Protein AF-A0A171AGV8-F1 (afdb_monomer_lite)

Sequence (232 aa):
LLSGGGAGHEPFPSGYVGEGMLTAAIVGKVFTAPPSANILATIQSVSKLNKGGVLLLILNYTGDVLNAAAAMEVARTKGYTVECVIVSDDVAQYGTDVKGLTGRRGMVGFILIAKILGGFSKEGKGINELVTIGRCLNCRLGTLGICLQACTLPGTNEPMFRIEKNNIEFGLGVHGEAGISTMPMTSLKEMVKQILIKIMACLMLEEKSNVVAVVNNLGSLSKMEMFIILRE

Secondary structure (DSSP, 8-state):
-EEEEEESSTTTTGGGBSTTSBSEEEEEEETSPPPHHHHHHHHHHHTTT-SS-EEEEEES-HHHHHHHHHHHHHHHHTT--EEEEEE--B-TTTT----S--SPPP-TTHHHHHHHHHHHHHTT--HHHHHHHHHHHHTT--B--EESS----TT-SS-SS---TTEEEET--TTS---SEEEE---HHHHHHHHHHHHHHHHT--TT----------SS--HHHHHHHHH-

Foldseek 3Di:
DEEEFEPPQPVPPQVQCDQLFHVHYAYDHHRATHALVSVLVVQVVVCVVDVLAEEYEYWPDPRRVVSVVVNVVVCVVVVGRYYYQYAFAELLCPPHPDPDDPHGTHDPLSVVLRNVLSNVVNVVDGPVVNNVVSNVSSQQHHFWDKAPFADDDVPGPHHPDDQDPQWMQTRADLNRPGGPDIGGHDPLVVVLVVRVVSRCVSNVDDPPDDDDDDQDDSPPDDPVVSVVSVVD

pLDDT: mean 94.22, std 6.89, range [54.09, 98.75]

Radius of gyration: 18.37 Å; chains: 1; bounding box: 45×42×48 Å

Organism: Triatoma infestans (NCBI:txid30076)

InterPro domains:
  IPR004006 DhaK domain [PF02733] (1-231)
  IPR004006 DhaK domain [PS51481] (1-232)
  IPR050861 Dihydroxyacetone Kinase (DAK) [PTHR28629] (1-230)

Structure (mmCIF, N/CA/C/O backbone):
data_AF-A0A171AGV8-F1
#
_entry.id   AF-A0A171AGV8-F1
#
loop_
_atom_site.group_PDB
_atom_site.id
_atom_site.type_symbol
_atom_site.label_atom_id
_atom_site.label_alt_id
_atom_site.label_comp_id
_atom_site.label_asym_id
_atom_site.label_entity_id
_atom_site.label_seq_id
_atom_site.pdbx_PDB_ins_code
_atom_site.Cartn_x
_atom_site.Cartn_y
_atom_site.Cartn_z
_atom_site.occupancy
_atom_site.B_iso_or_equiv
_atom_site.auth_seq_id
_atom_site.auth_comp_id
_atom_site.auth_asym_id
_atom_site.auth_atom_id
_atom_site.pdbx_PDB_model_num
ATOM 1 N N . LEU A 1 1 ? -11.729 -1.551 10.206 1.00 96.44 1 LEU A N 1
ATOM 2 C CA . LEU A 1 1 ? -10.420 -1.195 9.602 1.00 96.44 1 LEU A CA 1
ATOM 3 C C . LEU A 1 1 ? -10.614 -0.053 8.623 1.00 96.44 1 LEU A C 1
ATOM 5 O O . LEU A 1 1 ? -11.609 -0.059 7.913 1.00 96.44 1 LEU A O 1
ATOM 9 N N . LEU A 1 2 ? -9.689 0.894 8.561 1.00 97.88 2 LEU A N 1
ATOM 10 C CA . LEU A 1 2 ? -9.703 2.001 7.606 1.00 97.88 2 LEU A CA 1
ATOM 11 C C . LEU A 1 2 ? -8.384 2.041 6.840 1.00 97.88 2 LEU A C 1
ATOM 13 O O . LEU A 1 2 ? -7.347 1.681 7.389 1.00 97.88 2 LEU A O 1
ATOM 17 N N . SER A 1 3 ? -8.410 2.522 5.604 1.00 98.31 3 SER A N 1
ATOM 18 C CA . SER A 1 3 ? -7.196 2.898 4.879 1.00 98.31 3 SER A CA 1
ATOM 19 C C . SER A 1 3 ? -7.480 4.077 3.962 1.00 98.31 3 SER A C 1
ATOM 21 O O . SER A 1 3 ? -8.634 4.376 3.656 1.00 98.31 3 SER A O 1
ATOM 23 N N . GLY A 1 4 ? -6.436 4.772 3.546 1.00 95.69 4 GLY A N 1
ATOM 24 C CA . GLY A 1 4 ? -6.551 5.931 2.686 1.00 95.69 4 GLY A CA 1
ATOM 25 C C . GLY A 1 4 ? -5.235 6.254 2.009 1.00 95.69 4 GLY A C 1
ATOM 26 O O . GLY A 1 4 ? -4.184 5.764 2.418 1.00 95.69 4 GLY A O 1
ATOM 27 N N . GLY A 1 5 ? -5.329 7.069 0.968 1.00 96.25 5 GLY A N 1
ATOM 28 C CA . GLY A 1 5 ? -4.195 7.523 0.179 1.00 96.25 5 GLY A CA 1
ATOM 29 C C . GLY A 1 5 ? -4.644 8.410 -0.974 1.00 96.25 5 GLY A C 1
ATOM 30 O O . GLY A 1 5 ? -5.836 8.706 -1.121 1.00 96.25 5 GLY A O 1
ATOM 31 N N . GLY A 1 6 ? -3.684 8.848 -1.784 1.00 95.69 6 GLY A N 1
ATOM 32 C CA . GLY A 1 6 ? -3.982 9.546 -3.032 1.00 95.69 6 GLY A CA 1
ATOM 33 C C . GLY A 1 6 ? -4.741 8.664 -4.025 1.00 95.69 6 GLY A C 1
ATOM 34 O O . GLY A 1 6 ? -4.578 7.446 -4.037 1.00 95.69 6 GLY A O 1
ATOM 35 N N . ALA A 1 7 ? -5.570 9.292 -4.858 1.00 96.06 7 ALA A N 1
ATOM 36 C CA . ALA A 1 7 ? -6.186 8.637 -6.014 1.00 96.06 7 ALA A CA 1
ATOM 37 C C . ALA A 1 7 ? -5.133 8.296 -7.089 1.00 96.06 7 ALA A C 1
ATOM 39 O O . ALA A 1 7 ? -4.006 8.801 -7.034 1.00 96.06 7 ALA A O 1
ATOM 40 N N . GLY A 1 8 ? -5.514 7.500 -8.091 1.00 95.00 8 GLY A N 1
ATOM 41 C CA . GLY A 1 8 ? -4.620 7.063 -9.173 1.00 95.00 8 GLY A CA 1
ATOM 42 C C . GLY A 1 8 ? -3.977 5.694 -8.944 1.00 95.00 8 GLY A C 1
ATOM 43 O O . GLY A 1 8 ? -3.108 5.295 -9.714 1.00 95.00 8 GLY A O 1
ATOM 44 N N . HIS A 1 9 ? -4.408 4.983 -7.898 1.00 96.38 9 HIS A N 1
ATOM 45 C CA . HIS A 1 9 ? -3.953 3.634 -7.538 1.00 96.38 9 HIS A CA 1
ATOM 46 C C . HIS A 1 9 ? -5.095 2.617 -7.566 1.00 96.38 9 HIS A C 1
ATOM 48 O O . HIS A 1 9 ? -5.033 1.581 -6.901 1.00 96.38 9 HIS A O 1
ATOM 54 N N . GLU A 1 10 ? -6.184 2.927 -8.270 1.00 97.19 10 GLU A N 1
ATOM 55 C CA . GLU A 1 10 ? -7.380 2.098 -8.279 1.00 97.19 10 GLU A CA 1
ATOM 56 C C . GLU A 1 10 ? -7.031 0.652 -8.698 1.00 97.19 10 GLU A C 1
ATOM 58 O O . GLU A 1 10 ? -6.315 0.442 -9.677 1.00 97.19 10 GLU A O 1
ATOM 63 N N . PRO A 1 11 ? -7.509 -0.371 -7.960 1.00 96.69 11 PRO A N 1
ATOM 64 C CA . PRO A 1 11 ? -8.632 -0.330 -7.019 1.00 96.69 11 PRO A CA 1
ATOM 65 C C . PRO A 1 11 ? -8.297 0.131 -5.587 1.00 96.69 11 PRO A C 1
ATOM 67 O O . PRO A 1 11 ? -9.207 0.214 -4.764 1.00 96.69 11 PRO A O 1
ATOM 70 N N . PHE A 1 12 ? -7.045 0.441 -5.244 1.00 96.62 12 PHE A N 1
ATOM 71 C CA . PHE A 1 12 ? -6.719 0.963 -3.914 1.00 96.62 12 PHE A CA 1
ATOM 72 C C . PHE A 1 12 ? -7.267 2.391 -3.702 1.00 96.62 12 PHE A C 1
ATOM 74 O O . PHE A 1 12 ? -7.198 3.209 -4.617 1.00 96.62 12 PHE A O 1
ATOM 81 N N . PRO A 1 13 ? -7.750 2.743 -2.492 1.00 94.31 13 PRO A N 1
ATOM 82 C CA . PRO A 1 13 ? -8.169 1.845 -1.411 1.00 94.31 13 PRO A CA 1
ATOM 83 C C . PRO A 1 13 ? -9.630 1.381 -1.552 1.00 94.31 13 PRO A C 1
ATOM 85 O O . PRO A 1 13 ? -10.025 0.396 -0.931 1.00 94.31 13 PRO A O 1
ATOM 88 N N . SER A 1 14 ? -10.442 2.081 -2.349 1.00 96.75 14 SER A N 1
ATOM 89 C CA . SER A 1 14 ? -11.906 1.941 -2.372 1.00 96.75 14 SER A CA 1
ATOM 90 C C . SER A 1 14 ? -12.407 0.557 -2.782 1.00 96.75 14 SER A C 1
ATOM 92 O O . SER A 1 14 ? -13.387 0.074 -2.222 1.00 96.75 14 SER A O 1
ATOM 94 N N . GLY A 1 15 ? -11.729 -0.116 -3.710 1.00 97.62 15 GLY A N 1
ATOM 95 C CA . GLY A 1 15 ? -12.078 -1.467 -4.155 1.00 97.62 15 GLY A CA 1
ATOM 96 C C . GLY A 1 15 ? -11.812 -2.560 -3.116 1.00 97.62 15 GLY A C 1
ATOM 97 O O . GLY A 1 15 ? -12.193 -3.705 -3.334 1.00 97.62 15 GLY A O 1
ATOM 98 N N . TYR A 1 16 ? -11.196 -2.217 -1.981 1.00 97.81 16 TYR A N 1
ATOM 99 C CA . TYR A 1 16 ? -10.979 -3.123 -0.850 1.00 97.81 16 TYR A CA 1
ATOM 100 C C . TYR A 1 16 ? -11.940 -2.866 0.321 1.00 97.81 16 TYR A C 1
ATOM 102 O O . TYR A 1 16 ? -11.754 -3.422 1.408 1.00 97.81 16 TYR A O 1
ATOM 110 N N . VAL A 1 17 ? -12.958 -2.020 0.130 1.00 98.31 17 VAL A N 1
ATOM 111 C CA . VAL A 1 17 ? -14.031 -1.805 1.108 1.00 98.31 17 VAL A CA 1
ATOM 112 C C . VAL A 1 17 ? -15.060 -2.923 0.990 1.00 98.31 17 VAL A C 1
ATOM 114 O O . VAL A 1 17 ? -15.662 -3.120 -0.061 1.00 98.31 17 VAL A O 1
ATOM 117 N N . GLY A 1 18 ? -15.268 -3.655 2.080 1.00 97.19 18 GLY A N 1
ATOM 118 C CA . GLY A 1 18 ? -16.175 -4.793 2.108 1.00 97.19 18 GLY A CA 1
ATOM 119 C C . GLY A 1 18 ? -15.962 -5.697 3.316 1.00 97.19 18 GLY A C 1
ATOM 120 O O . GLY A 1 18 ? -15.012 -5.557 4.092 1.00 97.19 18 GLY A O 1
ATOM 121 N N . GLU A 1 19 ? -16.878 -6.647 3.479 1.00 95.75 19 GLU A N 1
ATOM 122 C CA . GLU A 1 19 ? -16.850 -7.599 4.583 1.00 95.75 19 GLU A CA 1
ATOM 123 C C . GLU A 1 19 ? -15.544 -8.414 4.591 1.00 95.75 19 GLU A C 1
ATOM 125 O O . GLU A 1 19 ? -15.147 -9.011 3.592 1.00 95.75 19 GLU A O 1
ATOM 130 N N . GLY A 1 20 ? -14.858 -8.448 5.738 1.00 96.06 20 GLY A N 1
ATOM 131 C CA . GLY A 1 20 ? -13.579 -9.152 5.879 1.00 96.06 20 GLY A CA 1
ATOM 132 C C . GLY A 1 20 ? -12.363 -8.430 5.278 1.00 96.06 20 GLY A C 1
ATOM 133 O O . GLY A 1 20 ? -11.310 -9.062 5.154 1.00 96.06 20 GLY A O 1
ATOM 134 N N . MET A 1 21 ? -12.492 -7.143 4.920 1.00 97.88 21 MET A N 1
ATOM 135 C CA . MET A 1 21 ? -11.399 -6.237 4.526 1.00 97.88 21 MET A CA 1
ATOM 136 C C . MET A 1 21 ? -11.552 -4.849 5.187 1.00 97.88 21 MET A C 1
ATOM 138 O O . MET A 1 21 ? -11.587 -4.757 6.418 1.00 97.88 21 MET A O 1
ATOM 142 N N . LEU A 1 22 ? -11.591 -3.759 4.407 1.00 98.25 22 LEU A N 1
ATOM 143 C CA . LEU A 1 22 ? -11.739 -2.399 4.921 1.00 98.25 22 LEU A CA 1
ATOM 144 C C . LEU A 1 22 ? -13.209 -2.079 5.202 1.00 98.25 22 LEU A C 1
ATOM 146 O O . LEU A 1 22 ? -14.108 -2.460 4.461 1.00 98.25 22 LEU A O 1
ATOM 150 N N . THR A 1 23 ? -13.445 -1.308 6.258 1.00 97.81 23 THR A N 1
ATOM 151 C CA . THR A 1 23 ? -14.762 -0.758 6.606 1.00 97.81 23 THR A CA 1
ATOM 152 C C . THR A 1 23 ? -15.071 0.497 5.793 1.00 97.81 23 THR A C 1
ATOM 154 O O . THR A 1 23 ? -16.213 0.707 5.406 1.00 97.81 23 THR A O 1
ATOM 157 N N . ALA A 1 24 ? -14.064 1.336 5.541 1.00 98.06 24 ALA A N 1
ATOM 158 C CA . ALA A 1 24 ? -14.171 2.498 4.669 1.00 98.06 24 ALA A CA 1
ATOM 159 C C . ALA A 1 24 ? -12.792 2.889 4.118 1.00 98.06 24 ALA A C 1
ATOM 161 O O . ALA A 1 24 ? -11.752 2.510 4.671 1.00 98.06 24 ALA A O 1
ATOM 162 N N . ALA A 1 25 ? -12.816 3.664 3.037 1.00 98.06 25 ALA A N 1
ATOM 163 C CA . ALA A 1 25 ? -11.654 4.207 2.354 1.00 98.06 25 ALA A CA 1
ATOM 164 C C . ALA A 1 25 ? -11.661 5.741 2.426 1.00 98.06 25 ALA A C 1
ATOM 166 O O . ALA A 1 25 ? -12.721 6.357 2.315 1.00 98.06 25 ALA A O 1
ATOM 167 N N . ILE A 1 26 ? -10.487 6.356 2.590 1.00 98.31 26 ILE A N 1
ATOM 168 C CA . ILE A 1 26 ? -10.311 7.813 2.543 1.00 98.31 26 ILE A CA 1
ATOM 169 C C . ILE A 1 26 ? -9.467 8.168 1.317 1.00 98.31 26 ILE A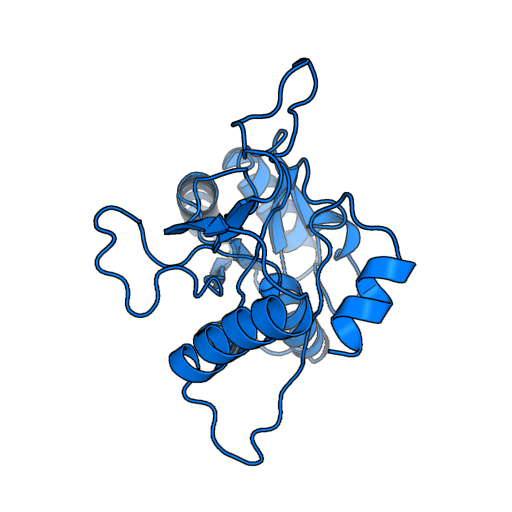 C 1
ATOM 171 O O . ILE A 1 26 ? -8.271 7.892 1.285 1.00 98.31 26 ILE A O 1
ATOM 175 N N . VAL A 1 27 ? -10.086 8.782 0.311 1.00 97.50 27 VAL A N 1
ATOM 176 C CA . VAL A 1 27 ? -9.435 9.072 -0.975 1.00 97.50 27 VAL A CA 1
ATOM 177 C C . VAL A 1 27 ? -9.059 10.551 -1.057 1.00 97.50 27 VAL A C 1
ATOM 179 O O . VAL A 1 27 ? -9.905 11.428 -0.872 1.00 97.50 27 VAL A O 1
ATOM 182 N N . GLY A 1 28 ? -7.775 10.822 -1.284 1.00 96.75 28 GLY A N 1
ATOM 183 C CA . GLY A 1 28 ? -7.240 12.154 -1.558 1.00 96.75 28 GLY A CA 1
ATOM 184 C C . GLY A 1 28 ? -7.316 12.529 -3.041 1.00 96.75 28 GLY A C 1
ATOM 185 O O . GLY A 1 28 ? -7.979 11.872 -3.840 1.00 96.75 28 GLY A O 1
ATOM 186 N N . LYS A 1 29 ? -6.619 13.601 -3.433 1.00 95.75 29 LYS A N 1
ATOM 187 C CA . LYS A 1 29 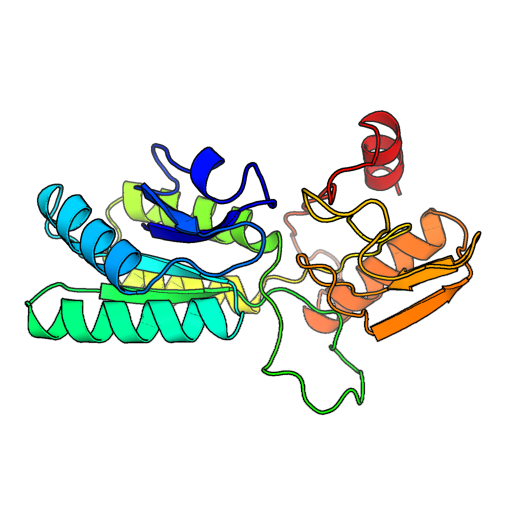? -6.430 13.919 -4.862 1.00 95.75 29 LYS A CA 1
ATOM 188 C C . LYS A 1 29 ? -5.455 12.919 -5.496 1.00 95.75 29 LYS A C 1
ATOM 190 O O . LYS A 1 29 ? -4.829 12.133 -4.786 1.00 95.75 29 LYS A O 1
ATOM 195 N N . VAL A 1 30 ? -5.306 12.958 -6.822 1.00 95.19 30 VAL A N 1
ATOM 196 C CA . VAL A 1 30 ? -4.335 12.114 -7.540 1.00 95.19 30 VAL A CA 1
ATOM 197 C C . VAL A 1 30 ? -2.946 12.275 -6.915 1.00 95.19 30 VAL A C 1
ATOM 199 O O . VAL A 1 30 ? -2.461 13.398 -6.767 1.00 95.19 30 VAL A O 1
ATOM 202 N N . PHE A 1 31 ? -2.373 11.156 -6.463 1.00 93.56 31 PHE A N 1
ATOM 203 C CA . PHE A 1 31 ? -1.068 11.052 -5.790 1.00 93.56 31 PHE A CA 1
ATOM 204 C C . PHE A 1 31 ? -0.854 11.987 -4.588 1.00 93.56 31 PHE A C 1
ATOM 206 O O . PHE A 1 31 ? 0.273 12.305 -4.222 1.00 93.56 31 PHE A O 1
ATOM 213 N N . THR A 1 32 ? -1.935 12.440 -3.951 1.00 94.56 32 THR A N 1
ATOM 214 C CA . THR A 1 32 ? -1.867 13.334 -2.792 1.00 94.56 32 THR A CA 1
ATOM 215 C C . THR A 1 32 ? -2.624 12.729 -1.621 1.00 94.56 32 THR A C 1
ATOM 217 O O . THR A 1 32 ? -3.822 12.466 -1.736 1.00 94.56 32 THR A O 1
ATOM 220 N N . ALA A 1 33 ? -1.946 12.580 -0.482 1.00 95.88 33 ALA A N 1
ATOM 221 C CA . ALA A 1 33 ? -2.538 12.083 0.756 1.00 95.88 33 ALA A CA 1
ATOM 222 C C . ALA A 1 33 ? -3.846 12.822 1.115 1.00 95.88 33 ALA A C 1
ATOM 224 O O . ALA A 1 33 ? -3.931 14.049 0.962 1.00 95.88 33 ALA A O 1
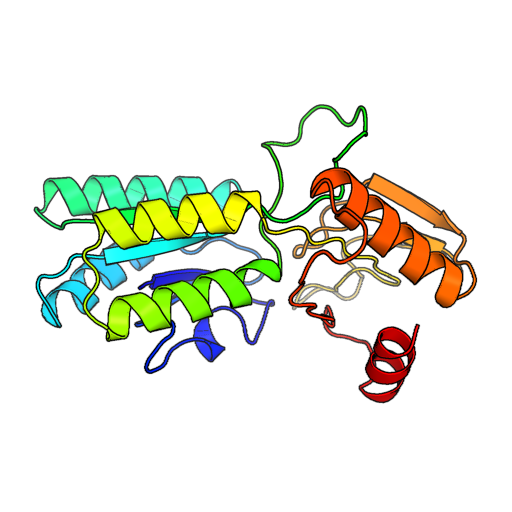ATOM 225 N N . PRO A 1 34 ? -4.876 12.121 1.621 1.00 97.56 34 PRO A N 1
ATOM 226 C CA . PRO A 1 34 ? -6.110 12.763 2.041 1.00 97.56 34 PRO A CA 1
ATOM 227 C C . PRO A 1 34 ? -5.859 13.722 3.218 1.00 97.56 34 PRO A C 1
ATOM 229 O O . PRO A 1 34 ? -5.041 13.418 4.091 1.00 97.56 34 PRO A O 1
ATOM 232 N N . PRO A 1 35 ? -6.577 14.859 3.301 1.00 98.19 35 PRO A N 1
ATOM 233 C CA . PRO A 1 35 ? -6.458 15.775 4.432 1.00 98.19 35 PRO A CA 1
ATOM 234 C C . PRO A 1 35 ? -6.802 15.098 5.765 1.00 98.19 35 PRO A C 1
ATOM 236 O O . PRO A 1 35 ? -7.753 14.315 5.845 1.00 98.19 35 PRO A O 1
ATOM 239 N N . SER A 1 36 ? -6.102 15.471 6.840 1.00 98.38 36 SER A N 1
ATOM 240 C CA . SER A 1 36 ? -6.348 14.947 8.195 1.00 98.38 36 SER A CA 1
ATOM 241 C C . SER A 1 36 ? -7.800 15.130 8.660 1.00 98.38 36 SER A C 1
ATOM 243 O O . SER A 1 36 ? -8.355 14.251 9.318 1.00 98.38 36 SER A O 1
ATOM 245 N N . ALA A 1 37 ? -8.463 16.218 8.254 1.00 98.44 37 ALA A N 1
ATOM 246 C CA . ALA A 1 37 ? -9.879 16.460 8.536 1.00 98.44 37 ALA A CA 1
ATOM 247 C C . ALA A 1 37 ? -10.800 15.369 7.954 1.00 98.44 37 ALA A C 1
ATOM 249 O O . ALA A 1 37 ? -11.740 14.939 8.624 1.00 98.44 37 ALA A O 1
ATOM 250 N N . ASN A 1 38 ? -10.503 14.868 6.751 1.00 98.56 38 ASN A N 1
ATOM 251 C CA . ASN A 1 38 ? -11.285 13.808 6.109 1.00 98.56 38 ASN A CA 1
ATOM 252 C C . ASN A 1 38 ? -11.046 12.457 6.797 1.00 98.56 38 ASN A C 1
ATOM 254 O O . ASN A 1 38 ? -11.985 11.680 6.994 1.00 98.56 38 ASN A O 1
ATOM 258 N N . ILE A 1 39 ? -9.803 12.192 7.215 1.00 98.69 39 ILE A N 1
ATOM 259 C CA . ILE A 1 39 ? -9.460 11.002 8.006 1.00 98.69 39 ILE A CA 1
ATOM 260 C C . ILE A 1 39 ? -10.218 11.033 9.341 1.00 98.69 39 ILE A C 1
ATOM 262 O O . ILE A 1 39 ? -10.894 10.065 9.688 1.00 98.69 39 ILE A O 1
ATOM 266 N N . LEU A 1 40 ? -10.189 12.166 10.050 1.00 98.69 40 LEU A N 1
ATOM 267 C CA . LEU A 1 40 ? -10.909 12.361 11.309 1.00 98.69 40 LEU A CA 1
ATOM 268 C C . LEU A 1 40 ? -12.422 12.171 11.141 1.00 98.69 40 LEU A C 1
ATOM 270 O O . LEU A 1 40 ? -13.033 11.441 11.920 1.00 98.69 40 LEU A O 1
ATOM 274 N N . ALA A 1 41 ? -13.024 12.783 10.120 1.00 98.50 41 ALA A N 1
ATOM 275 C CA . ALA A 1 41 ? -14.450 12.630 9.835 1.00 98.50 41 ALA A CA 1
ATOM 276 C C . ALA A 1 41 ? -14.828 11.160 9.575 1.00 98.50 41 ALA A C 1
ATOM 278 O O . ALA A 1 41 ? -15.877 10.689 10.029 1.00 98.50 41 ALA A O 1
ATOM 279 N N . THR A 1 42 ? -13.949 10.407 8.907 1.00 98.31 42 THR A N 1
ATOM 280 C CA . THR A 1 42 ? -14.149 8.974 8.658 1.00 98.31 42 THR A CA 1
ATOM 281 C C . THR A 1 42 ? -14.063 8.170 9.952 1.00 98.31 42 THR A C 1
ATOM 283 O O . THR A 1 42 ? -14.974 7.392 10.228 1.00 98.31 42 THR A O 1
ATOM 286 N N . ILE A 1 43 ? -13.041 8.405 10.790 1.00 98.44 43 ILE A N 1
ATOM 287 C CA . ILE A 1 43 ? -12.906 7.784 12.123 1.00 98.44 43 ILE A CA 1
ATOM 288 C C . ILE A 1 43 ? -14.182 8.003 12.942 1.00 98.44 43 ILE A C 1
ATOM 290 O O . ILE A 1 43 ? -14.749 7.047 13.473 1.00 98.44 43 ILE A O 1
ATOM 294 N N . GLN A 1 44 ? -14.662 9.247 13.014 1.00 97.69 44 GLN A N 1
ATOM 295 C CA . GLN A 1 44 ? -15.869 9.606 13.762 1.00 97.69 44 GLN A CA 1
ATOM 296 C C . GLN A 1 44 ? -17.120 8.912 13.219 1.00 97.69 44 GLN A C 1
ATOM 298 O O . GLN A 1 44 ? -17.990 8.514 13.991 1.00 97.69 44 GLN A O 1
ATOM 303 N N . SER A 1 45 ? -17.218 8.762 11.899 1.00 97.25 45 SER A N 1
ATOM 304 C CA . SER A 1 45 ? -18.367 8.129 11.252 1.00 97.25 45 SER A CA 1
ATOM 305 C C . SER A 1 45 ? -18.394 6.625 11.509 1.00 97.25 45 SER A C 1
ATOM 307 O O . SER A 1 45 ? -19.415 6.107 11.958 1.00 97.25 45 SER A O 1
ATOM 309 N N . VAL A 1 46 ? -17.272 5.925 11.317 1.00 96.25 46 VAL A N 1
ATOM 310 C CA . VAL A 1 46 ? -17.225 4.465 11.516 1.00 96.25 46 VAL A CA 1
ATOM 311 C C . VAL A 1 46 ? -17.268 4.063 12.988 1.00 96.25 46 VAL A C 1
ATOM 313 O O . VAL A 1 46 ? -17.789 3.000 13.310 1.00 96.25 46 VAL A O 1
ATOM 316 N N . SER A 1 47 ? -16.815 4.928 13.899 1.00 96.19 47 SER A N 1
ATOM 317 C CA . SER A 1 47 ? -16.907 4.691 15.350 1.00 96.19 47 SER A CA 1
ATOM 318 C C . SER A 1 47 ? -18.348 4.701 15.881 1.00 96.19 47 SER A C 1
ATOM 320 O O . SER A 1 47 ? -18.593 4.338 17.030 1.00 96.19 47 SER A O 1
ATOM 322 N N . LYS A 1 48 ? -19.325 5.119 15.065 1.00 95.25 48 LYS A N 1
ATOM 323 C CA . LYS A 1 48 ? -20.754 4.976 15.384 1.00 95.25 48 LYS A CA 1
ATOM 324 C C . LYS A 1 48 ? -21.263 3.554 15.133 1.00 95.25 48 LYS A C 1
ATOM 326 O O . LYS A 1 48 ? -22.284 3.184 15.698 1.00 95.25 48 LYS A O 1
ATOM 331 N N . LEU A 1 49 ? -20.562 2.769 14.308 1.00 90.19 49 LEU A N 1
ATOM 332 C CA . LEU A 1 49 ? -20.980 1.426 13.898 1.00 90.19 49 LEU A CA 1
ATOM 333 C C . LEU A 1 49 ? -20.660 0.361 14.955 1.00 90.19 49 LEU A C 1
ATOM 335 O O . LEU A 1 49 ? -21.374 -0.630 15.057 1.00 90.19 49 LEU A O 1
ATOM 339 N N . ASN A 1 50 ? -19.588 0.539 15.733 1.00 86.88 50 ASN A N 1
ATOM 340 C CA . ASN A 1 50 ? -19.220 -0.352 16.834 1.00 86.88 50 ASN A CA 1
ATOM 341 C C . ASN A 1 50 ? -18.306 0.358 17.851 1.00 86.88 50 ASN A C 1
ATOM 343 O O . ASN A 1 50 ? -17.856 1.480 17.629 1.00 86.88 50 ASN A O 1
ATOM 347 N N . LYS A 1 51 ? -18.023 -0.312 18.974 1.00 88.94 51 LYS A N 1
ATOM 348 C CA . LYS A 1 51 ? -17.153 0.188 20.055 1.00 88.94 51 LYS A CA 1
ATOM 349 C C . LYS A 1 51 ? -15.760 -0.463 20.089 1.00 88.94 51 LYS A C 1
ATOM 351 O O . LYS A 1 51 ? -15.023 -0.239 21.039 1.00 88.94 51 LYS A O 1
ATOM 356 N N . GLY A 1 52 ? -15.390 -1.247 19.074 1.00 92.75 52 GLY A N 1
ATOM 357 C CA . GLY A 1 52 ? -14.123 -1.995 19.022 1.00 92.75 52 GLY A CA 1
ATOM 358 C C . GLY A 1 52 ? -12.883 -1.153 18.696 1.00 92.75 52 GLY A C 1
ATOM 359 O O . GLY A 1 52 ? -11.769 -1.674 18.709 1.00 92.75 52 GLY A O 1
ATOM 360 N N . GLY A 1 53 ? -13.065 0.139 18.411 1.00 96.50 53 GLY A N 1
ATOM 361 C CA . GLY A 1 53 ? -12.003 1.052 17.996 1.00 96.50 53 GLY A CA 1
ATOM 362 C C . GLY A 1 53 ? -11.741 1.031 16.489 1.00 96.50 53 GLY A C 1
ATOM 363 O O . GLY A 1 53 ? -12.382 0.313 15.719 1.00 96.50 53 GLY A O 1
ATOM 364 N N . VAL A 1 54 ? -10.796 1.862 16.052 1.00 98.12 54 VAL A N 1
ATOM 365 C CA . VAL A 1 54 ? -10.460 2.055 14.639 1.00 98.12 54 VAL A CA 1
ATOM 366 C C . VAL A 1 54 ? -8.985 1.768 14.405 1.00 98.12 54 VAL A C 1
ATOM 368 O O . VAL A 1 54 ? -8.120 2.462 14.927 1.00 98.12 54 VAL A O 1
ATOM 371 N N . LEU A 1 55 ? -8.697 0.770 13.571 1.00 98.50 55 LEU A N 1
ATOM 372 C CA . LEU A 1 55 ? -7.350 0.517 13.067 1.00 98.50 55 LEU A CA 1
ATOM 373 C C . LEU A 1 55 ? -7.177 1.149 11.683 1.00 98.50 55 LEU A C 1
ATOM 375 O O . LEU A 1 55 ? -7.878 0.757 10.744 1.00 98.50 55 LEU A O 1
ATOM 379 N N . LEU A 1 56 ? -6.247 2.096 11.572 1.00 98.56 56 LEU A N 1
ATOM 380 C CA . LEU A 1 56 ? -5.786 2.677 10.314 1.00 98.56 56 LEU A CA 1
ATOM 381 C C . LEU A 1 56 ? -4.641 1.840 9.732 1.00 98.56 56 LEU A C 1
ATOM 383 O O . LEU A 1 56 ? -3.658 1.562 10.415 1.00 98.56 56 LEU A O 1
ATOM 387 N N . LEU A 1 57 ? -4.759 1.459 8.465 1.00 98.44 57 LEU A N 1
ATOM 388 C CA . LEU A 1 57 ? -3.679 0.881 7.670 1.00 98.44 57 LEU A CA 1
ATOM 389 C C . LEU A 1 57 ? -3.169 1.959 6.716 1.00 98.44 57 LEU A C 1
ATOM 391 O O . LEU A 1 57 ? -3.909 2.381 5.826 1.00 98.44 57 LEU A O 1
ATOM 395 N N . ILE A 1 58 ? -1.941 2.427 6.922 1.00 98.06 58 ILE A N 1
ATOM 396 C CA . ILE A 1 58 ? -1.382 3.592 6.222 1.00 98.06 58 ILE A CA 1
ATOM 397 C C . ILE A 1 58 ? -0.140 3.168 5.445 1.00 98.06 58 ILE A C 1
ATOM 399 O O . ILE A 1 58 ? 0.754 2.552 6.017 1.00 98.06 58 ILE A O 1
ATOM 403 N N . LEU A 1 59 ? -0.069 3.488 4.153 1.00 97.00 59 LEU A N 1
ATOM 404 C CA . LEU A 1 59 ? 1.153 3.277 3.373 1.00 97.00 59 LEU A CA 1
ATOM 405 C C . LEU A 1 59 ? 2.244 4.240 3.856 1.00 97.00 59 LEU A C 1
ATOM 407 O O . LEU A 1 59 ? 1.948 5.388 4.185 1.00 97.00 59 LEU A O 1
ATOM 411 N N . ASN A 1 60 ? 3.498 3.787 3.913 1.00 95.81 60 ASN A N 1
ATOM 412 C CA . ASN A 1 60 ? 4.599 4.590 4.441 1.00 95.81 60 ASN A CA 1
ATOM 413 C C . ASN A 1 60 ? 5.061 5.682 3.461 1.00 95.81 60 ASN A C 1
ATOM 415 O O . ASN A 1 60 ? 6.115 5.581 2.832 1.00 95.81 60 ASN A O 1
ATOM 419 N N . TYR A 1 61 ? 4.253 6.730 3.360 1.00 93.88 61 TYR A N 1
ATOM 420 C CA . TYR A 1 61 ? 4.524 7.966 2.644 1.00 93.88 61 TYR A CA 1
ATOM 421 C C . TYR A 1 61 ? 4.360 9.139 3.602 1.00 93.88 61 TYR A C 1
ATOM 423 O O . TYR A 1 61 ? 3.432 9.173 4.410 1.00 93.88 61 TYR A O 1
ATOM 431 N N . THR A 1 62 ? 5.256 10.122 3.513 1.00 93.38 62 THR A N 1
ATOM 432 C CA . THR A 1 62 ? 5.331 11.227 4.481 1.00 93.38 62 THR A CA 1
ATOM 433 C C . THR A 1 62 ? 3.995 11.950 4.652 1.00 93.38 62 THR A C 1
ATOM 435 O O . THR A 1 62 ? 3.565 12.178 5.781 1.00 93.38 62 THR A O 1
ATOM 438 N N . GLY A 1 63 ? 3.311 12.273 3.549 1.00 94.62 63 GLY A N 1
ATOM 439 C CA . GLY A 1 63 ? 2.010 12.943 3.594 1.00 94.62 63 GLY A CA 1
ATOM 440 C C . GLY A 1 63 ? 0.936 12.108 4.294 1.00 94.62 63 GLY A C 1
ATOM 441 O O . GLY A 1 63 ? 0.218 12.626 5.149 1.00 94.62 63 GLY A O 1
ATOM 442 N N . ASP A 1 64 ? 0.858 10.814 3.982 1.00 96.88 64 ASP A N 1
ATOM 443 C CA . ASP A 1 64 ? -0.124 9.900 4.567 1.00 96.88 64 ASP A CA 1
ATOM 444 C C . ASP A 1 64 ? 0.120 9.688 6.063 1.00 96.88 64 ASP A C 1
ATOM 446 O O . ASP A 1 64 ? -0.812 9.782 6.864 1.00 96.88 64 ASP A O 1
ATOM 450 N N . VAL A 1 65 ? 1.379 9.487 6.462 1.00 97.31 65 VAL A N 1
ATOM 451 C CA . VAL A 1 65 ? 1.765 9.306 7.868 1.00 97.31 65 VAL A CA 1
ATOM 452 C C . VAL A 1 65 ? 1.480 10.568 8.684 1.00 97.31 65 VAL A C 1
ATOM 454 O O . VAL A 1 65 ? 0.864 10.473 9.747 1.00 97.31 65 VAL A O 1
ATOM 457 N N . LEU A 1 66 ? 1.871 11.751 8.196 1.00 97.62 66 LEU A N 1
ATOM 458 C CA . LEU A 1 66 ? 1.646 13.014 8.907 1.00 97.62 66 LEU A CA 1
ATOM 459 C C . LEU A 1 66 ? 0.151 13.340 9.036 1.00 97.62 66 LEU A C 1
ATOM 461 O O . LEU A 1 66 ? -0.311 13.685 10.126 1.00 97.62 66 LEU A O 1
ATOM 465 N N . ASN A 1 67 ? -0.623 13.191 7.955 1.00 98.50 67 ASN A N 1
ATOM 466 C CA . ASN A 1 67 ? -2.060 13.467 7.983 1.00 98.50 67 ASN A CA 1
ATOM 467 C C . ASN A 1 67 ? -2.816 12.476 8.875 1.00 98.50 67 ASN A C 1
ATOM 469 O O . ASN A 1 67 ? -3.713 12.890 9.617 1.00 98.50 67 ASN A O 1
ATOM 473 N N . ALA A 1 68 ? -2.450 11.190 8.843 1.00 98.31 68 ALA A N 1
ATOM 474 C CA . ALA A 1 68 ? -3.030 10.184 9.725 1.00 98.31 68 ALA A CA 1
ATOM 475 C C . ALA A 1 68 ? -2.691 10.465 11.194 1.00 98.31 68 ALA A C 1
ATOM 477 O O . ALA A 1 68 ? -3.597 10.467 12.025 1.00 98.31 68 ALA A O 1
ATOM 478 N N . ALA A 1 69 ? -1.430 10.774 11.513 1.00 98.38 69 ALA A N 1
ATOM 479 C CA . ALA A 1 69 ? -1.006 11.099 12.874 1.00 98.38 69 ALA A CA 1
ATOM 480 C C . ALA A 1 69 ? -1.777 12.303 13.441 1.00 98.38 69 ALA A C 1
ATOM 482 O O . ALA A 1 69 ? -2.327 12.219 14.540 1.00 98.38 69 ALA A O 1
ATOM 483 N N . ALA A 1 70 ? -1.908 13.383 12.662 1.00 98.56 70 ALA A N 1
ATOM 484 C CA . ALA A 1 70 ? -2.681 14.558 13.061 1.00 98.56 70 ALA A CA 1
ATOM 485 C C . ALA A 1 70 ? -4.164 14.222 13.314 1.00 98.56 70 ALA A C 1
ATOM 487 O O . ALA A 1 70 ? -4.748 14.661 14.305 1.00 98.56 70 ALA A O 1
ATOM 488 N N . ALA A 1 71 ? -4.781 13.415 12.445 1.00 98.75 71 ALA A N 1
ATOM 489 C CA . ALA A 1 71 ? -6.170 12.993 12.611 1.00 98.75 71 ALA A CA 1
ATOM 490 C C . ALA A 1 71 ? -6.369 12.099 13.845 1.00 98.75 71 ALA A C 1
ATOM 492 O O . ALA A 1 71 ? -7.351 12.259 14.572 1.00 98.75 71 ALA A O 1
ATOM 493 N N . MET A 1 72 ? -5.440 11.170 14.088 1.00 98.56 72 MET A N 1
ATOM 494 C CA . MET A 1 72 ? -5.459 10.268 15.240 1.00 98.56 72 MET A CA 1
ATOM 495 C C . MET A 1 72 ? -5.340 11.025 16.559 1.00 98.56 72 MET A C 1
ATOM 497 O O . MET A 1 72 ? -6.068 10.707 17.496 1.00 98.56 72 MET A O 1
ATOM 501 N N . GLU A 1 73 ? -4.478 12.038 16.627 1.00 98.56 73 GLU A N 1
ATOM 502 C CA . GLU A 1 73 ? -4.309 12.855 17.830 1.00 98.56 73 GLU A CA 1
ATOM 503 C C . GLU A 1 73 ? -5.612 13.581 18.195 1.00 98.56 73 GLU A C 1
ATOM 505 O O . GLU A 1 73 ? -6.126 13.478 19.313 1.00 98.56 73 GLU A O 1
ATOM 510 N N . VAL A 1 74 ? -6.247 14.216 17.207 1.00 98.69 74 VAL A N 1
ATOM 511 C CA . VAL A 1 74 ? -7.550 14.864 17.404 1.00 98.69 74 VAL A CA 1
ATOM 512 C C . VAL A 1 74 ? -8.652 13.843 17.720 1.00 98.69 74 VAL A C 1
ATOM 514 O O . VAL A 1 74 ? -9.565 14.134 18.490 1.00 98.69 74 VAL A O 1
ATOM 517 N N . ALA A 1 75 ? -8.604 12.635 17.161 1.00 98.38 75 ALA A N 1
ATOM 518 C CA . ALA A 1 75 ? -9.575 11.594 17.489 1.00 98.38 75 ALA A CA 1
ATOM 519 C C . ALA A 1 75 ? -9.426 11.107 18.944 1.00 98.38 75 ALA A C 1
ATOM 521 O O . ALA A 1 75 ? -10.424 10.972 19.654 1.00 98.38 75 ALA A O 1
ATOM 522 N N . ARG A 1 76 ? -8.194 10.905 19.419 1.00 98.31 76 ARG A N 1
ATOM 523 C CA . ARG A 1 76 ? -7.911 10.451 20.790 1.00 98.31 76 ARG A CA 1
ATOM 524 C C . ARG A 1 76 ? -8.348 11.472 21.836 1.00 98.31 76 ARG A C 1
ATOM 526 O O . ARG A 1 76 ? -9.000 11.091 22.803 1.00 98.31 76 ARG A O 1
ATOM 533 N N . THR A 1 77 ? -8.111 12.767 21.603 1.00 98.44 77 THR A N 1
ATOM 534 C CA . THR A 1 77 ? -8.619 13.841 22.490 1.00 98.44 77 THR A CA 1
ATOM 535 C C . THR A 1 77 ? -10.149 13.884 22.571 1.00 98.44 77 THR A C 1
ATOM 537 O O . THR A 1 77 ? -10.704 14.332 23.571 1.00 98.44 77 THR A O 1
ATOM 540 N N . LYS A 1 78 ? -10.850 13.364 21.555 1.00 97.62 78 LYS A N 1
ATOM 541 C CA . LYS A 1 78 ? -12.315 13.208 21.534 1.00 97.62 78 LYS A CA 1
ATOM 542 C C . LYS A 1 78 ? -12.802 11.859 22.087 1.00 97.62 78 LYS A C 1
ATOM 544 O O . LYS A 1 78 ? -13.987 11.555 21.967 1.00 97.62 78 LYS A O 1
ATOM 549 N N . GLY A 1 79 ? -11.915 11.049 22.667 1.00 97.00 79 GLY A N 1
ATOM 550 C CA . GLY A 1 79 ? -12.250 9.771 23.300 1.00 97.00 79 GLY A CA 1
ATOM 551 C C . GLY A 1 79 ? -12.383 8.581 22.344 1.00 97.00 79 GLY A C 1
ATOM 552 O O . GLY A 1 79 ? -12.887 7.538 22.753 1.00 97.00 79 GLY A O 1
ATOM 553 N N . TYR A 1 80 ? -11.951 8.699 21.083 1.00 98.00 80 TYR A N 1
ATOM 554 C CA . TYR A 1 80 ? -11.939 7.561 20.159 1.00 98.00 80 TYR A CA 1
ATOM 555 C C . TYR A 1 80 ? -10.693 6.693 20.372 1.00 98.00 80 TYR A C 1
ATOM 557 O O . TYR A 1 80 ? -9.566 7.191 20.374 1.00 98.00 80 TYR A O 1
ATOM 565 N N . THR A 1 81 ? -10.881 5.376 20.469 1.00 97.56 81 THR A N 1
ATOM 566 C CA . THR A 1 81 ? -9.781 4.403 20.429 1.00 97.56 81 THR A CA 1
ATOM 567 C C . THR A 1 81 ? -9.322 4.224 18.986 1.00 97.56 81 THR A C 1
ATOM 569 O O . THR A 1 81 ? -10.037 3.630 18.176 1.00 97.56 81 THR A O 1
ATOM 572 N N . VAL A 1 82 ? -8.139 4.746 18.657 1.00 98.06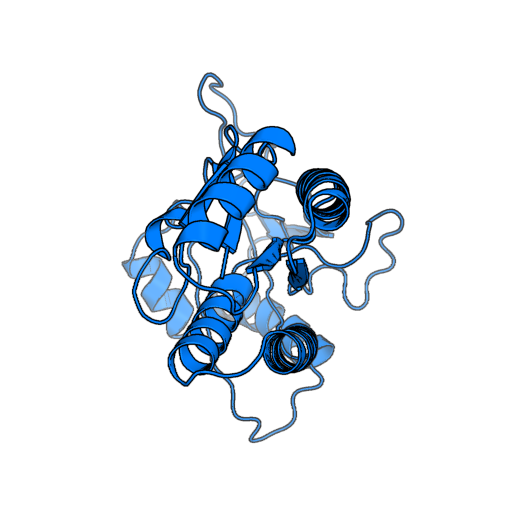 82 VAL A N 1
ATOM 573 C CA . VAL A 1 82 ? -7.576 4.690 17.302 1.00 98.06 82 VAL A CA 1
ATOM 574 C C . VAL A 1 82 ? -6.121 4.248 17.347 1.00 98.06 82 VAL A C 1
ATOM 576 O O . VAL A 1 82 ? -5.306 4.850 18.050 1.00 98.06 82 VAL A O 1
ATOM 579 N N . GLU A 1 83 ? -5.804 3.242 16.541 1.00 98.31 83 GLU A N 1
ATOM 580 C CA . GLU A 1 83 ? -4.459 2.707 16.347 1.00 98.31 83 GLU A CA 1
ATOM 581 C C . GLU A 1 83 ? -4.075 2.702 14.868 1.00 98.31 83 GLU A C 1
ATOM 583 O O . GLU A 1 83 ? -4.923 2.854 13.986 1.00 98.31 83 GLU A O 1
ATOM 588 N N . CYS A 1 84 ? -2.783 2.525 14.593 1.00 97.88 84 CYS A N 1
ATOM 589 C CA . CYS A 1 84 ? -2.245 2.524 13.237 1.00 97.88 84 CYS A CA 1
ATOM 590 C C . CYS A 1 84 ? -1.226 1.401 13.024 1.00 97.88 84 CYS A C 1
ATOM 592 O O . CYS A 1 84 ? -0.401 1.106 13.894 1.00 97.88 84 CYS A O 1
ATOM 594 N N . VAL A 1 85 ? -1.266 0.810 11.832 1.00 98.31 85 VAL A N 1
ATOM 595 C CA . VAL A 1 85 ? -0.198 -0.016 11.272 1.00 98.31 85 VAL A CA 1
ATOM 596 C C . VAL A 1 85 ? 0.285 0.658 9.994 1.00 98.31 85 VAL A C 1
ATOM 598 O O . VAL A 1 85 ? -0.481 0.850 9.047 1.00 98.31 85 VAL A O 1
ATOM 601 N N . ILE A 1 86 ? 1.567 1.015 9.987 1.00 97.75 86 ILE A N 1
ATOM 602 C CA . ILE A 1 86 ? 2.246 1.556 8.813 1.00 97.75 86 ILE A CA 1
ATOM 603 C C . ILE A 1 86 ? 2.726 0.381 7.958 1.00 97.75 86 ILE A C 1
ATOM 605 O O . ILE A 1 86 ? 3.382 -0.527 8.469 1.00 97.75 86 ILE A O 1
ATOM 609 N N . VAL A 1 87 ? 2.383 0.401 6.672 1.00 97.62 87 VAL A N 1
ATOM 610 C CA . VAL A 1 87 ? 2.755 -0.607 5.678 1.00 97.62 87 VAL A CA 1
ATOM 611 C C . VAL A 1 87 ? 3.960 -0.106 4.893 1.00 97.62 87 VAL A C 1
ATOM 613 O O . VAL A 1 87 ? 3.910 0.963 4.285 1.00 97.62 87 VAL A O 1
ATOM 616 N N . SER A 1 88 ? 5.047 -0.868 4.929 1.00 96.19 88 SER A N 1
ATOM 617 C CA . SER A 1 88 ? 6.363 -0.466 4.426 1.00 96.19 88 SER A CA 1
ATOM 618 C C . SER A 1 88 ? 7.071 -1.645 3.747 1.00 96.19 88 SER A C 1
ATOM 620 O O . SER A 1 88 ? 8.143 -2.079 4.176 1.00 96.19 88 SER A O 1
ATOM 622 N N . ASP A 1 89 ? 6.425 -2.229 2.741 1.00 96.81 89 ASP A N 1
ATOM 623 C CA . ASP A 1 89 ? 6.829 -3.473 2.086 1.00 96.81 89 ASP A CA 1
ATOM 624 C C . ASP A 1 89 ? 7.793 -3.289 0.904 1.00 96.81 89 ASP A C 1
ATOM 626 O O . ASP A 1 89 ? 8.364 -4.273 0.442 1.00 96.81 89 ASP A O 1
ATOM 630 N N . ASP A 1 90 ? 8.079 -2.073 0.446 1.00 95.75 90 ASP A N 1
ATOM 631 C CA . ASP A 1 90 ? 9.030 -1.853 -0.650 1.00 95.75 90 ASP A CA 1
ATOM 632 C C . ASP A 1 90 ? 10.473 -2.224 -0.264 1.00 95.75 90 ASP A C 1
ATOM 634 O O . ASP A 1 90 ? 11.039 -1.651 0.669 1.00 95.75 90 ASP A O 1
ATOM 638 N N . VAL A 1 91 ? 11.090 -3.173 -0.971 1.00 95.12 91 VAL A N 1
ATOM 639 C CA . VAL A 1 91 ? 12.475 -3.624 -0.738 1.00 95.12 91 VAL A CA 1
ATOM 640 C C . VAL A 1 91 ? 13.493 -2.976 -1.677 1.00 95.12 91 VAL A C 1
ATOM 642 O O . VAL A 1 91 ? 14.663 -3.357 -1.644 1.00 95.12 91 VAL A O 1
ATOM 645 N N . ALA A 1 92 ? 13.103 -2.005 -2.510 1.00 92.19 92 ALA A N 1
ATOM 646 C CA . ALA A 1 92 ? 13.999 -1.367 -3.481 1.00 92.19 92 ALA A CA 1
ATOM 647 C C . ALA A 1 92 ? 15.320 -0.891 -2.864 1.00 92.19 92 ALA A C 1
ATOM 649 O O . ALA A 1 92 ? 16.391 -1.138 -3.411 1.00 92.19 92 ALA A O 1
ATOM 650 N N . GLN A 1 93 ? 15.263 -0.295 -1.677 1.00 85.94 93 GLN A N 1
ATOM 651 C CA . GLN A 1 93 ? 16.442 0.250 -1.001 1.00 85.94 93 GLN A CA 1
ATOM 652 C C . GLN A 1 93 ? 17.278 -0.805 -0.256 1.00 85.94 93 GLN A C 1
ATOM 654 O O . GLN A 1 93 ? 18.374 -0.497 0.211 1.00 85.94 93 GLN A O 1
ATOM 659 N N . TYR A 1 94 ? 16.793 -2.045 -0.121 1.00 84.62 94 TYR A N 1
ATOM 660 C CA . TYR A 1 94 ? 17.500 -3.085 0.626 1.00 84.62 94 TYR A CA 1
ATOM 661 C C . TYR A 1 94 ? 18.874 -3.370 0.005 1.00 84.62 94 TYR A C 1
ATOM 663 O O . TYR A 1 94 ? 18.972 -3.679 -1.187 1.00 84.62 94 TYR A O 1
ATOM 671 N N . GLY A 1 95 ? 19.931 -3.265 0.814 1.00 80.44 95 GLY A N 1
ATOM 672 C CA . GLY A 1 95 ? 21.314 -3.461 0.369 1.00 80.44 95 GLY A CA 1
ATOM 673 C C . GLY A 1 95 ? 21.843 -2.359 -0.556 1.00 80.44 95 GLY A C 1
ATOM 674 O O . GLY A 1 95 ? 22.733 -2.629 -1.354 1.00 80.44 95 GLY A O 1
ATOM 675 N N . THR A 1 96 ? 21.277 -1.147 -0.501 1.00 78.06 96 THR A N 1
ATOM 676 C CA . THR A 1 96 ? 21.754 0.019 -1.265 1.00 78.06 96 THR A CA 1
ATOM 677 C C . THR A 1 96 ? 22.236 1.128 -0.331 1.00 78.06 96 THR A C 1
ATOM 679 O O . THR A 1 96 ? 21.679 1.303 0.751 1.00 78.06 96 THR A O 1
ATOM 682 N N . ASP A 1 97 ? 23.215 1.921 -0.774 1.00 68.94 97 ASP A N 1
ATOM 683 C CA . ASP A 1 97 ? 23.736 3.083 -0.034 1.00 68.94 97 ASP A CA 1
ATOM 684 C C . ASP A 1 97 ? 22.923 4.371 -0.276 1.00 68.94 97 ASP A C 1
ATOM 686 O O . ASP A 1 97 ? 23.406 5.479 -0.026 1.00 68.94 97 ASP A O 1
ATOM 690 N N . VAL A 1 98 ? 21.693 4.260 -0.796 1.00 66.00 98 VAL A N 1
ATOM 691 C CA . VAL A 1 98 ? 20.849 5.423 -1.099 1.00 66.00 98 VAL A CA 1
ATOM 692 C C . VAL A 1 98 ? 20.482 6.139 0.205 1.00 66.00 98 VAL A C 1
ATOM 694 O O . VAL A 1 98 ? 19.679 5.661 1.005 1.00 66.00 98 VAL A O 1
ATOM 697 N N . LYS A 1 99 ? 21.086 7.310 0.425 1.00 54.09 99 LYS A N 1
ATOM 698 C CA . LYS A 1 99 ? 20.836 8.179 1.583 1.00 54.09 99 LYS A CA 1
ATOM 699 C C . LYS A 1 99 ? 19.659 9.117 1.298 1.00 54.09 99 LYS A C 1
ATOM 701 O O . LYS A 1 99 ? 19.549 9.649 0.199 1.00 54.09 99 LYS A O 1
ATOM 706 N N . GLY A 1 100 ? 18.824 9.375 2.307 1.00 54.78 100 GLY A N 1
ATOM 707 C CA . GLY A 1 100 ? 17.800 10.432 2.262 1.00 54.78 100 GLY A CA 1
ATOM 708 C C . GLY A 1 100 ? 16.347 9.975 2.094 1.00 54.78 100 GLY A C 1
ATOM 709 O O . GLY A 1 100 ? 15.463 10.824 2.038 1.00 54.78 100 GLY A O 1
ATOM 710 N N . LEU A 1 101 ? 16.072 8.668 2.057 1.00 57.66 101 LEU A N 1
ATOM 711 C CA . LEU A 1 101 ? 14.703 8.141 2.036 1.00 57.66 101 LEU A CA 1
ATOM 712 C C . LEU A 1 101 ? 14.208 7.859 3.464 1.00 57.66 101 LEU A C 1
ATOM 714 O O . LEU A 1 101 ? 14.927 7.299 4.292 1.00 57.66 101 LEU A O 1
ATOM 718 N N . THR A 1 102 ? 12.969 8.256 3.767 1.00 64.75 102 THR A N 1
ATOM 719 C CA . THR A 1 102 ? 12.300 8.071 5.068 1.00 64.75 102 THR A CA 1
ATOM 720 C C . THR A 1 102 ? 11.787 6.634 5.240 1.00 64.75 102 THR A C 1
ATOM 722 O O . THR A 1 102 ? 10.595 6.384 5.414 1.00 64.75 102 THR A O 1
ATOM 725 N N . GLY A 1 103 ? 12.702 5.664 5.181 1.00 81.62 103 GLY A N 1
ATOM 726 C CA . GLY A 1 103 ? 12.400 4.235 5.282 1.00 81.62 103 GLY A CA 1
ATOM 727 C C . GLY A 1 103 ? 11.800 3.620 4.008 1.00 81.62 103 GLY A C 1
ATOM 728 O O . GLY A 1 103 ? 11.806 4.214 2.928 1.00 81.62 103 GLY A O 1
ATOM 729 N N . ARG A 1 104 ? 11.297 2.385 4.137 1.00 91.50 104 ARG A N 1
ATOM 730 C CA . ARG A 1 104 ? 10.690 1.607 3.039 1.00 91.50 104 ARG A CA 1
ATOM 731 C C . ARG A 1 104 ? 9.298 2.147 2.699 1.00 91.50 104 ARG A C 1
ATOM 733 O O . ARG A 1 104 ? 8.498 2.329 3.611 1.00 91.50 104 ARG A O 1
ATOM 740 N N . ARG A 1 105 ? 8.991 2.368 1.417 1.00 93.88 105 ARG A N 1
ATOM 741 C CA . ARG A 1 105 ? 7.651 2.788 0.950 1.00 93.88 105 ARG A CA 1
ATOM 742 C C . ARG A 1 105 ? 6.615 1.673 1.155 1.00 93.88 105 ARG A C 1
ATOM 744 O O . ARG A 1 105 ? 6.978 0.504 1.282 1.00 93.88 105 ARG A O 1
ATOM 751 N N . GLY A 1 106 ? 5.333 2.035 1.184 1.00 95.44 106 GLY A N 1
ATOM 752 C CA . GLY A 1 106 ? 4.221 1.075 1.150 1.00 95.44 106 GLY A CA 1
ATOM 753 C C . GLY A 1 106 ? 3.742 0.827 -0.281 1.00 95.44 106 GLY A C 1
ATOM 754 O O . GLY A 1 106 ? 3.489 1.778 -1.008 1.00 95.44 106 GLY A O 1
ATOM 755 N N . MET A 1 107 ? 3.612 -0.432 -0.683 1.00 95.56 107 MET A N 1
ATOM 756 C CA . MET A 1 107 ? 3.277 -0.878 -2.037 1.00 95.56 107 MET A CA 1
ATOM 757 C C . MET A 1 107 ? 2.166 -1.950 -1.976 1.00 95.56 107 MET A C 1
ATOM 759 O O . MET A 1 107 ? 1.322 -1.950 -1.074 1.00 95.56 107 MET A O 1
ATOM 763 N N . VAL A 1 108 ? 2.118 -2.870 -2.951 1.00 96.75 108 VAL A N 1
ATOM 764 C CA . VAL A 1 108 ? 1.017 -3.838 -3.099 1.00 96.75 108 VAL A CA 1
ATOM 765 C C . VAL A 1 108 ? 0.892 -4.835 -1.942 1.00 96.75 108 VAL A C 1
ATOM 767 O O . VAL A 1 108 ? -0.191 -5.383 -1.741 1.00 96.75 108 VAL A O 1
ATOM 770 N N . GLY A 1 109 ? 1.923 -5.030 -1.112 1.00 97.06 109 GLY A N 1
ATOM 771 C CA . GLY A 1 109 ? 1.842 -5.858 0.098 1.00 97.06 109 GLY A CA 1
ATOM 772 C C . GLY A 1 109 ? 0.714 -5.429 1.045 1.00 97.06 109 GLY A C 1
ATOM 773 O O . GLY A 1 109 ? 0.195 -6.253 1.805 1.00 97.06 109 GLY A O 1
ATOM 774 N N . PHE A 1 110 ? 0.247 -4.182 0.917 1.00 97.56 110 PHE A N 1
ATOM 775 C CA . PHE A 1 110 ? -0.990 -3.685 1.509 1.00 97.56 110 PHE A CA 1
ATOM 776 C C . PHE A 1 110 ? -2.186 -4.644 1.374 1.00 97.56 110 PHE A C 1
ATOM 778 O O . PHE A 1 110 ? -2.926 -4.839 2.341 1.00 97.56 110 PHE A O 1
ATOM 785 N N . ILE A 1 111 ? -2.398 -5.257 0.203 1.00 97.06 111 ILE A N 1
ATOM 786 C CA . ILE A 1 111 ? -3.590 -6.088 -0.023 1.00 97.06 111 ILE A CA 1
ATOM 787 C C . ILE A 1 111 ? -3.616 -7.300 0.916 1.00 97.06 111 ILE A C 1
ATOM 789 O O . ILE A 1 111 ? -4.669 -7.654 1.450 1.00 97.06 111 ILE A O 1
ATOM 793 N N . LEU A 1 112 ? -2.448 -7.896 1.177 1.00 97.94 112 LEU A N 1
ATOM 794 C CA . LEU A 1 112 ? -2.312 -9.063 2.043 1.00 97.94 112 LEU A CA 1
ATOM 795 C C . LEU A 1 112 ? -2.582 -8.689 3.499 1.00 97.94 112 LEU A C 1
ATOM 797 O O . LEU A 1 112 ? -3.376 -9.350 4.170 1.00 97.94 112 LEU A O 1
ATOM 801 N N . ILE A 1 113 ? -1.986 -7.596 3.980 1.00 97.94 113 ILE A N 1
ATOM 802 C CA . ILE A 1 113 ? -2.194 -7.148 5.360 1.00 97.94 113 ILE A CA 1
ATOM 803 C C . ILE A 1 113 ? -3.642 -6.703 5.595 1.00 97.94 113 ILE A C 1
ATOM 805 O O . ILE A 1 113 ? -4.238 -7.092 6.600 1.00 97.94 113 ILE A O 1
ATOM 809 N N . ALA A 1 114 ? -4.256 -5.990 4.647 1.00 98.12 114 ALA A N 1
ATOM 810 C CA . ALA A 1 114 ? -5.662 -5.607 4.729 1.00 98.12 114 ALA A CA 1
ATOM 811 C C . ALA A 1 114 ? -6.588 -6.833 4.748 1.00 98.12 114 ALA A C 1
ATOM 813 O O . ALA A 1 114 ? -7.526 -6.884 5.546 1.00 98.12 114 ALA A O 1
ATOM 814 N N . LYS A 1 115 ? -6.308 -7.849 3.920 1.00 98.38 115 LYS A N 1
ATOM 815 C CA . LYS A 1 115 ? -7.117 -9.073 3.847 1.00 98.38 115 LYS A CA 1
ATOM 816 C C . LYS A 1 115 ? -7.015 -9.933 5.105 1.00 98.38 115 LYS A C 1
ATOM 818 O O . LYS A 1 115 ? -8.030 -10.486 5.540 1.00 98.38 115 LYS A O 1
ATOM 823 N N . ILE A 1 116 ? -5.815 -10.066 5.670 1.00 98.44 116 ILE A N 1
ATOM 824 C CA . ILE A 1 116 ? -5.570 -10.873 6.871 1.00 98.44 116 ILE A CA 1
ATOM 825 C C . ILE A 1 116 ? -6.152 -10.174 8.102 1.00 98.44 116 ILE A C 1
ATOM 827 O O . ILE A 1 116 ? -6.921 -10.780 8.847 1.00 98.44 116 ILE A O 1
ATOM 831 N N . LEU A 1 117 ? -5.859 -8.883 8.292 1.00 98.56 117 LEU A N 1
ATOM 832 C CA . LEU A 1 117 ? -6.395 -8.125 9.424 1.00 98.56 117 LEU A CA 1
ATOM 833 C C . LEU A 1 117 ? -7.912 -7.948 9.333 1.00 98.56 117 LEU A C 1
ATOM 835 O O . LEU A 1 117 ? -8.586 -7.979 10.359 1.00 98.56 117 LEU A O 1
ATOM 839 N N . GLY A 1 118 ? -8.464 -7.803 8.127 1.00 98.31 118 GLY A N 1
ATOM 840 C CA . GLY A 1 118 ? -9.909 -7.783 7.915 1.00 98.31 118 GLY A CA 1
ATOM 841 C C . GLY A 1 118 ? -10.574 -9.105 8.305 1.00 98.31 118 GLY A C 1
ATOM 842 O O . GLY A 1 118 ? -11.622 -9.089 8.949 1.00 98.31 118 GLY A O 1
ATOM 843 N N . GLY A 1 119 ? -9.939 -10.242 7.996 1.00 98.38 119 GLY A N 1
ATOM 844 C CA . GLY A 1 119 ? -10.378 -11.566 8.449 1.00 98.38 119 GLY A CA 1
ATOM 845 C C . GLY A 1 119 ? -10.386 -11.684 9.973 1.00 98.38 119 GLY A C 1
ATOM 846 O O . GLY A 1 119 ? -11.428 -11.947 10.565 1.00 98.38 119 GLY A O 1
ATOM 847 N N . PHE A 1 120 ? -9.264 -11.371 10.622 1.00 98.38 120 PHE A N 1
ATOM 848 C CA . PHE A 1 120 ? -9.163 -11.403 12.084 1.00 98.38 120 PHE A CA 1
ATOM 849 C C . PHE A 1 120 ? -10.106 -10.420 12.788 1.00 98.38 120 PHE A C 1
ATOM 851 O O . PHE A 1 120 ? -10.656 -10.723 13.845 1.00 98.38 120 PHE A O 1
ATOM 858 N N . SER A 1 121 ? -10.326 -9.241 12.204 1.00 97.12 121 SER A N 1
ATOM 859 C CA . SER A 1 121 ? -11.301 -8.282 12.721 1.00 97.12 121 SER A CA 1
ATOM 860 C C . SER A 1 121 ? -12.726 -8.817 12.619 1.00 97.12 121 SER A C 1
ATOM 862 O O . SER A 1 121 ? -13.525 -8.545 13.511 1.00 97.12 121 SER A O 1
ATOM 864 N N . LYS A 1 122 ? -13.051 -9.568 11.559 1.00 96.19 122 LYS A N 1
ATOM 865 C CA . LYS A 1 122 ? -14.354 -10.226 11.396 1.00 96.19 122 LYS A CA 1
ATOM 866 C C . LYS A 1 122 ? -14.560 -11.341 12.425 1.00 96.19 122 LYS A C 1
ATOM 868 O O . LYS A 1 122 ? -15.668 -11.504 12.920 1.00 96.19 122 LYS A O 1
ATOM 873 N N . GLU A 1 123 ? -13.496 -12.051 12.790 1.00 96.69 123 GLU A N 1
ATOM 874 C CA . GLU A 1 123 ? -13.491 -13.043 13.877 1.00 96.69 123 GLU A CA 1
ATOM 875 C C . GLU A 1 123 ? -13.572 -12.415 15.282 1.00 96.69 123 GLU A C 1
ATOM 877 O O . GLU A 1 123 ? -13.647 -13.132 16.276 1.00 96.69 123 GLU A O 1
ATOM 882 N N . GLY A 1 124 ? -13.575 -11.081 15.386 1.00 95.12 124 GLY A N 1
ATOM 883 C CA . GLY A 1 124 ? -13.749 -10.370 16.651 1.00 95.12 124 GLY A CA 1
ATOM 884 C C . GLY A 1 124 ? -12.459 -10.121 17.434 1.00 95.12 124 GLY A C 1
ATOM 885 O O . GLY A 1 124 ? -12.535 -9.777 18.614 1.00 95.12 124 GLY A O 1
ATOM 886 N N . LYS A 1 125 ? -11.274 -10.252 16.815 1.00 97.50 125 LYS A N 1
ATOM 887 C CA . LYS A 1 125 ? -10.012 -9.896 17.483 1.00 97.50 125 LYS A CA 1
ATOM 888 C C . LYS A 1 125 ? -9.985 -8.424 17.889 1.00 97.50 125 LYS A C 1
ATOM 890 O O . LYS A 1 125 ? -10.332 -7.536 17.109 1.00 97.50 125 LYS A O 1
ATOM 895 N N . GLY A 1 126 ? -9.517 -8.175 19.111 1.00 97.19 126 GLY A N 1
ATOM 896 C CA . GLY A 1 126 ? -9.383 -6.828 19.658 1.00 97.19 126 GLY A CA 1
ATOM 897 C C . GLY A 1 126 ? -8.310 -6.003 18.942 1.00 97.19 126 GLY A C 1
ATOM 898 O O . GLY A 1 126 ? -7.349 -6.537 18.387 1.00 97.19 126 GLY A O 1
ATOM 899 N N . ILE A 1 127 ? -8.437 -4.675 18.998 1.00 97.50 127 ILE A N 1
ATOM 900 C CA . ILE A 1 127 ? -7.558 -3.745 18.272 1.00 97.50 127 ILE A CA 1
ATOM 901 C C . ILE A 1 127 ? -6.063 -3.934 18.584 1.00 97.50 127 ILE A C 1
ATOM 903 O O . ILE A 1 127 ? -5.247 -3.922 17.666 1.00 97.50 127 ILE A O 1
ATOM 907 N N . ASN A 1 128 ? -5.698 -4.199 19.842 1.00 97.88 128 ASN A N 1
ATOM 908 C CA . ASN A 1 128 ? -4.301 -4.415 20.244 1.00 97.88 128 ASN A CA 1
ATOM 909 C C . ASN A 1 128 ? -3.702 -5.687 19.619 1.00 97.88 128 ASN A C 1
ATOM 911 O O . ASN A 1 128 ? -2.532 -5.700 19.222 1.00 97.88 128 ASN A O 1
ATOM 915 N N . GLU A 1 129 ? -4.508 -6.745 19.481 1.00 98.31 129 GLU A N 1
ATOM 916 C CA . GLU A 1 129 ? -4.091 -7.962 18.780 1.00 98.31 129 GLU A CA 1
ATOM 917 C C . GLU A 1 129 ? -3.900 -7.677 17.292 1.00 98.31 129 GLU A C 1
ATOM 919 O O . GLU A 1 129 ? -2.882 -8.061 16.723 1.00 98.31 129 GLU A O 1
ATOM 924 N N . LEU A 1 130 ? -4.833 -6.948 16.669 1.00 98.44 130 LEU A N 1
ATOM 925 C CA . LEU A 1 130 ? -4.737 -6.577 15.256 1.00 98.44 130 LEU A CA 1
ATOM 926 C C . LEU A 1 130 ? -3.497 -5.721 14.963 1.00 98.44 130 LEU A C 1
ATOM 928 O O . LEU A 1 130 ? -2.839 -5.939 13.949 1.00 98.44 130 LEU A O 1
ATOM 932 N N . VAL A 1 131 ? -3.134 -4.790 15.851 1.00 98.50 131 VAL A N 1
ATOM 933 C CA . VAL A 1 131 ? -1.894 -4.003 15.731 1.00 98.50 131 VAL A CA 1
ATOM 934 C C . VAL A 1 131 ? -0.668 -4.907 15.794 1.00 98.50 131 VAL A C 1
ATOM 936 O O . VAL A 1 131 ? 0.234 -4.780 14.966 1.00 98.50 131 VAL A O 1
ATOM 939 N N . THR A 1 132 ? -0.638 -5.837 16.751 1.00 98.44 132 THR A N 1
ATOM 940 C CA . THR A 1 132 ? 0.470 -6.790 16.907 1.00 98.44 132 THR A CA 1
ATOM 941 C C . THR A 1 132 ? 0.618 -7.660 15.663 1.00 98.44 132 THR A C 1
ATOM 943 O O . THR A 1 132 ? 1.698 -7.719 15.077 1.00 98.44 132 THR A O 1
ATOM 946 N N . ILE A 1 133 ? -0.483 -8.261 15.200 1.00 98.44 133 ILE A N 1
ATOM 947 C CA . ILE A 1 133 ? -0.517 -9.073 13.980 1.00 98.44 133 ILE A CA 1
ATOM 948 C C . ILE A 1 133 ? -0.069 -8.236 12.779 1.00 98.44 133 ILE A C 1
ATOM 950 O O . ILE A 1 133 ? 0.772 -8.683 12.005 1.00 98.44 133 ILE A O 1
ATOM 954 N N . GLY A 1 134 ? -0.570 -7.008 12.639 1.00 98.31 134 GLY A N 1
ATOM 955 C CA . GLY A 1 134 ? -0.229 -6.122 11.530 1.00 98.31 134 GLY A CA 1
ATOM 956 C C . GLY A 1 134 ? 1.258 -5.776 11.486 1.00 98.31 134 GLY A C 1
ATOM 957 O O . GLY A 1 134 ? 1.874 -5.860 10.427 1.00 98.31 134 GLY A O 1
ATOM 958 N N . ARG A 1 135 ? 1.868 -5.471 12.636 1.00 97.19 135 ARG A N 1
ATOM 959 C CA . ARG A 1 135 ? 3.318 -5.232 12.731 1.00 97.19 135 ARG A CA 1
ATOM 960 C C . ARG A 1 135 ? 4.121 -6.480 12.365 1.00 97.19 135 ARG A C 1
ATOM 962 O O . ARG A 1 135 ? 5.073 -6.376 11.598 1.00 97.19 135 ARG A O 1
ATOM 969 N N . CYS A 1 136 ? 3.714 -7.656 12.846 1.00 97.25 136 CYS A N 1
ATOM 970 C CA . CYS A 1 136 ? 4.358 -8.920 12.485 1.00 97.25 136 CYS A CA 1
ATOM 971 C C . CYS A 1 136 ? 4.256 -9.221 10.983 1.00 97.25 136 CYS A C 1
ATOM 973 O O . CYS A 1 136 ? 5.233 -9.672 10.388 1.00 97.25 136 CYS A O 1
ATOM 975 N N . LEU A 1 137 ? 3.096 -8.965 10.372 1.00 97.12 137 LEU A N 1
ATOM 976 C CA . LEU A 1 137 ? 2.897 -9.126 8.932 1.00 97.12 137 LEU A CA 1
ATOM 977 C C . LEU A 1 137 ? 3.779 -8.158 8.147 1.00 97.12 137 LEU A C 1
ATOM 979 O O . LEU A 1 137 ? 4.453 -8.592 7.223 1.00 97.12 137 LEU A O 1
ATOM 983 N N . ASN A 1 138 ? 3.837 -6.884 8.541 1.00 94.94 138 ASN A N 1
ATOM 984 C CA . ASN A 1 138 ? 4.628 -5.872 7.843 1.00 94.94 138 ASN A CA 1
ATOM 985 C C . ASN A 1 138 ? 6.121 -6.243 7.752 1.00 94.94 138 ASN A C 1
ATOM 987 O O . ASN A 1 138 ? 6.741 -6.056 6.710 1.00 94.94 138 ASN A O 1
ATOM 991 N N . CYS A 1 139 ? 6.684 -6.857 8.799 1.00 93.31 139 CYS A N 1
ATOM 992 C CA . CYS A 1 139 ? 8.066 -7.355 8.787 1.00 93.31 139 CYS A CA 1
ATOM 993 C C . CYS A 1 139 ? 8.303 -8.538 7.828 1.00 93.31 139 CYS A C 1
ATOM 995 O O . CYS A 1 139 ? 9.450 -8.869 7.548 1.00 93.31 139 CYS A O 1
ATOM 997 N N . ARG A 1 140 ? 7.240 -9.190 7.347 1.00 95.62 140 ARG A N 1
ATOM 998 C CA . ARG A 1 140 ? 7.277 -10.366 6.460 1.00 95.62 140 ARG A CA 1
ATOM 999 C C . ARG A 1 140 ? 6.784 -10.055 5.043 1.00 95.62 140 ARG A C 1
ATOM 1001 O O . ARG A 1 140 ? 6.589 -10.974 4.253 1.00 95.62 140 ARG A O 1
ATOM 1008 N N . LEU A 1 141 ? 6.564 -8.778 4.726 1.00 97.00 141 LEU A N 1
ATOM 1009 C CA . LEU A 1 141 ? 6.178 -8.321 3.395 1.00 97.00 141 LEU A CA 1
ATOM 1010 C C . LEU A 1 141 ? 7.383 -7.740 2.654 1.00 97.00 141 LEU A C 1
ATOM 1012 O O . LEU A 1 141 ? 8.168 -6.956 3.200 1.00 97.00 141 LEU A O 1
ATOM 1016 N N . GLY A 1 142 ? 7.512 -8.124 1.387 1.00 97.12 142 GLY A N 1
ATOM 1017 C CA . GLY A 1 142 ? 8.552 -7.649 0.489 1.00 97.12 142 GLY A CA 1
ATOM 1018 C C . GLY A 1 142 ? 8.004 -7.506 -0.923 1.00 97.12 142 GLY A C 1
ATOM 1019 O O . GLY A 1 142 ? 7.529 -8.478 -1.502 1.00 97.12 142 GLY A O 1
ATOM 1020 N N . THR A 1 143 ? 8.091 -6.296 -1.459 1.00 97.62 143 THR A N 1
ATOM 1021 C CA . THR A 1 143 ? 7.622 -5.925 -2.792 1.00 97.62 143 THR A CA 1
ATOM 1022 C C . THR A 1 143 ? 8.728 -5.182 -3.512 1.00 97.62 143 THR A C 1
ATOM 1024 O O . THR A 1 143 ? 9.399 -4.337 -2.925 1.00 97.62 143 THR A O 1
ATOM 1027 N N . LEU A 1 144 ? 8.890 -5.455 -4.801 1.00 96.19 144 LEU A N 1
ATOM 1028 C CA . LEU A 1 144 ? 9.750 -4.672 -5.672 1.00 96.19 144 LEU A CA 1
ATOM 1029 C C . LEU A 1 144 ? 9.061 -4.480 -7.019 1.00 96.19 144 LEU A C 1
ATOM 1031 O O . LEU A 1 144 ? 8.556 -5.438 -7.599 1.00 96.19 144 LEU A O 1
ATOM 1035 N N . GLY A 1 145 ? 9.041 -3.238 -7.495 1.00 93.62 145 GLY A N 1
ATOM 1036 C CA . GLY A 1 145 ? 8.483 -2.873 -8.793 1.00 93.62 145 GLY A CA 1
ATOM 1037 C C . GLY A 1 145 ? 9.564 -2.553 -9.819 1.00 93.62 145 GLY A C 1
ATOM 1038 O O . GLY A 1 145 ? 10.658 -2.104 -9.474 1.00 93.62 145 GLY A O 1
ATOM 1039 N N . ILE A 1 146 ? 9.220 -2.738 -11.090 1.00 93.44 146 ILE A N 1
ATOM 1040 C CA . ILE A 1 146 ? 9.958 -2.203 -12.235 1.00 93.44 146 ILE A CA 1
ATOM 1041 C C . ILE A 1 146 ? 8.991 -1.440 -13.129 1.00 93.44 146 ILE A C 1
ATOM 1043 O O . ILE A 1 146 ? 7.793 -1.728 -13.145 1.00 93.44 146 ILE A O 1
ATOM 1047 N N . CYS A 1 147 ? 9.511 -0.480 -13.881 1.00 92.75 147 CYS A N 1
ATOM 1048 C CA . CYS A 1 147 ? 8.705 0.354 -14.752 1.00 92.75 147 CYS A CA 1
ATOM 1049 C C . CYS A 1 147 ? 9.376 0.536 -16.114 1.00 92.75 147 CYS A C 1
ATOM 1051 O O . CYS A 1 147 ? 10.575 0.788 -16.187 1.00 92.75 147 CYS A O 1
ATOM 1053 N N . LEU A 1 148 ? 8.599 0.411 -17.191 1.00 92.44 148 LEU A N 1
ATOM 1054 C CA . LEU A 1 148 ? 9.063 0.655 -18.564 1.00 92.44 148 LEU A CA 1
ATOM 1055 C C . LEU A 1 148 ? 8.815 2.104 -19.004 1.00 92.44 148 LEU A C 1
ATOM 1057 O O . LEU A 1 148 ? 9.499 2.621 -19.881 1.00 92.44 148 LEU A O 1
ATOM 1061 N N . GLN A 1 149 ? 7.815 2.756 -18.406 1.00 90.88 149 GLN A N 1
ATOM 1062 C CA . GLN A 1 149 ? 7.405 4.117 -18.729 1.00 90.88 149 GLN A CA 1
ATOM 1063 C C . GLN A 1 149 ? 6.729 4.763 -17.519 1.00 90.88 149 GLN A C 1
ATOM 1065 O O . GLN A 1 149 ? 5.807 4.188 -16.946 1.00 90.88 149 GLN A O 1
ATOM 1070 N N . ALA A 1 150 ? 7.141 5.980 -17.165 1.00 90.69 150 ALA A N 1
ATOM 1071 C CA . ALA A 1 150 ? 6.496 6.743 -16.102 1.00 90.69 150 ALA A CA 1
ATOM 1072 C C . ALA A 1 150 ? 5.011 7.018 -16.400 1.00 90.69 150 ALA A C 1
ATOM 1074 O O . ALA A 1 150 ? 4.597 7.154 -17.554 1.00 90.69 150 ALA A O 1
ATOM 1075 N N . CYS A 1 151 ? 4.211 7.165 -15.346 1.00 91.25 151 CYS A N 1
ATOM 1076 C CA . CYS A 1 151 ? 2.828 7.603 -15.486 1.00 91.25 151 CYS A CA 1
ATOM 1077 C C . CYS A 1 151 ? 2.745 9.060 -15.984 1.00 91.25 151 CYS A C 1
ATOM 1079 O O . CYS A 1 151 ? 3.681 9.851 -15.850 1.00 91.25 151 CYS A O 1
ATOM 1081 N N . THR A 1 152 ? 1.605 9.403 -16.581 1.00 91.81 152 THR A N 1
ATOM 1082 C CA . THR A 1 152 ? 1.260 10.765 -17.015 1.00 91.81 152 THR A CA 1
ATOM 1083 C C . THR A 1 152 ? 0.143 11.273 -16.117 1.00 91.81 152 THR A C 1
ATOM 1085 O O . THR A 1 152 ? -0.846 10.568 -15.911 1.00 91.81 152 THR A O 1
ATOM 1088 N N . LEU A 1 153 ? 0.301 12.470 -15.553 1.00 91.75 153 LEU A N 1
ATOM 1089 C CA . LEU A 1 153 ? -0.706 13.035 -14.663 1.00 91.75 153 LEU A CA 1
ATOM 1090 C C . LEU A 1 153 ? -1.896 13.572 -15.471 1.00 91.75 153 LEU A C 1
ATOM 1092 O O . LEU A 1 153 ? -1.710 14.125 -16.556 1.00 91.75 153 LEU A O 1
ATOM 1096 N N . PRO A 1 154 ? -3.131 13.473 -14.953 1.00 91.12 154 PRO A N 1
ATOM 1097 C CA . PRO A 1 154 ? -4.274 14.110 -15.592 1.00 91.12 154 PRO A CA 1
ATOM 1098 C C . PRO A 1 154 ? -4.031 15.609 -15.804 1.00 91.12 154 PRO A C 1
ATOM 1100 O O . PRO A 1 154 ? -3.709 16.336 -14.865 1.00 91.12 154 PRO A O 1
ATOM 1103 N N . GLY A 1 155 ? -4.200 16.068 -17.045 1.00 92.00 155 GLY A N 1
ATOM 1104 C CA . GLY A 1 155 ? -3.943 17.456 -17.438 1.00 92.00 155 GLY A CA 1
ATOM 1105 C C . GLY A 1 155 ? -2.516 17.736 -17.920 1.00 92.00 155 GLY A C 1
ATOM 1106 O O . GLY A 1 155 ? -2.244 18.867 -18.318 1.00 92.00 155 GLY A O 1
ATOM 1107 N N . THR A 1 156 ? -1.621 16.741 -17.932 1.00 91.00 156 THR A N 1
ATOM 1108 C CA . THR A 1 156 ? -0.307 16.831 -18.587 1.00 91.00 156 THR A CA 1
ATOM 1109 C C . THR A 1 156 ? -0.275 15.980 -19.856 1.00 91.00 156 THR A C 1
ATOM 1111 O O . THR A 1 156 ? -0.997 14.994 -19.975 1.00 91.00 156 THR A O 1
ATOM 1114 N N . ASN A 1 157 ? 0.565 16.372 -20.818 1.00 92.06 157 ASN A N 1
ATOM 1115 C CA . ASN A 1 157 ? 0.763 15.624 -22.069 1.00 92.06 157 ASN A CA 1
ATOM 1116 C C . ASN A 1 157 ? 2.031 14.761 -22.052 1.00 92.06 157 ASN A C 1
ATOM 1118 O O . ASN A 1 157 ? 2.200 13.905 -22.913 1.00 92.06 157 ASN A O 1
ATOM 1122 N N . GLU A 1 158 ? 2.913 14.995 -21.081 1.00 91.44 158 GLU A N 1
ATOM 1123 C CA . GLU A 1 158 ? 4.193 14.308 -20.955 1.00 91.44 158 GLU A CA 1
ATOM 1124 C C . GLU A 1 158 ? 4.224 13.450 -19.681 1.00 91.44 158 GLU A C 1
ATOM 1126 O O . GLU A 1 158 ? 3.629 13.847 -18.665 1.00 91.44 158 GLU A O 1
ATOM 1131 N N . PRO A 1 159 ? 4.929 12.302 -19.708 1.00 91.12 159 PRO A N 1
ATOM 1132 C CA . PRO A 1 159 ? 5.183 11.497 -18.519 1.00 91.12 159 PRO A CA 1
ATOM 1133 C C . PRO A 1 159 ? 5.922 12.286 -17.432 1.00 91.12 159 PRO A C 1
ATOM 1135 O O . PRO A 1 159 ? 6.687 13.203 -17.729 1.00 91.12 159 PRO A O 1
ATOM 1138 N N . MET A 1 160 ? 5.757 11.882 -16.168 1.00 89.00 160 MET A N 1
ATOM 1139 C CA . MET A 1 160 ? 6.415 12.535 -15.024 1.00 89.00 160 MET A CA 1
ATOM 1140 C C . MET A 1 160 ? 7.946 12.584 -15.143 1.00 89.00 160 MET A C 1
ATOM 1142 O O . MET A 1 160 ? 8.576 13.520 -14.656 1.00 89.00 160 MET A O 1
ATOM 1146 N N . PHE A 1 161 ? 8.539 11.581 -15.789 1.00 88.88 161 PHE A N 1
ATOM 1147 C CA . PHE A 1 161 ? 9.945 11.544 -16.175 1.00 88.88 161 PHE A CA 1
ATOM 1148 C C . PHE A 1 161 ? 10.123 10.597 -17.369 1.00 88.88 161 PHE A C 1
ATOM 1150 O O . PHE A 1 161 ? 9.257 9.771 -17.670 1.00 88.88 161 PHE A O 1
ATOM 1157 N N . ARG A 1 162 ? 11.249 10.716 -18.075 1.00 89.69 162 ARG A N 1
ATOM 1158 C CA . ARG A 1 162 ? 11.522 9.917 -19.273 1.00 89.69 162 ARG A CA 1
ATOM 1159 C C . ARG A 1 162 ? 12.414 8.727 -18.942 1.00 89.69 162 ARG A C 1
ATOM 1161 O O . ARG A 1 162 ? 13.476 8.900 -18.359 1.00 89.69 162 ARG A O 1
ATOM 1168 N N . ILE A 1 163 ? 11.999 7.547 -19.392 1.00 91.12 163 ILE A N 1
ATOM 1169 C CA . ILE A 1 163 ? 12.835 6.346 -19.449 1.00 91.12 163 ILE A CA 1
ATOM 1170 C C . ILE A 1 163 ? 13.210 6.146 -20.917 1.00 91.12 163 ILE A C 1
ATOM 1172 O O . ILE A 1 163 ? 12.357 6.244 -21.805 1.00 91.12 163 ILE A O 1
ATOM 1176 N N . GLU A 1 164 ? 14.496 5.952 -21.194 1.00 93.19 164 GLU A N 1
ATOM 1177 C CA . GLU A 1 164 ? 14.957 5.721 -22.561 1.00 93.19 164 GLU A CA 1
ATOM 1178 C C . GLU A 1 164 ? 14.422 4.399 -23.116 1.00 93.19 164 GLU A C 1
ATOM 1180 O O . GLU A 1 164 ? 14.152 3.442 -22.390 1.00 93.19 164 GLU A O 1
ATOM 1185 N N . LYS A 1 165 ? 14.288 4.330 -24.442 1.00 92.00 165 LYS A N 1
ATOM 1186 C CA . LYS A 1 165 ? 13.876 3.096 -25.108 1.00 92.00 165 LYS A CA 1
ATOM 1187 C C . LYS A 1 165 ? 14.876 1.984 -24.779 1.00 92.00 165 LYS A C 1
ATOM 1189 O O . LYS A 1 165 ? 16.077 2.189 -24.899 1.00 92.00 165 LYS A O 1
ATOM 1194 N N . ASN A 1 166 ? 14.362 0.799 -24.453 1.00 92.88 166 ASN A N 1
ATOM 1195 C CA . ASN A 1 166 ? 15.135 -0.365 -24.005 1.00 92.88 166 ASN A CA 1
ATOM 1196 C C . ASN A 1 166 ? 15.798 -0.208 -22.629 1.00 92.88 166 ASN A C 1
ATOM 1198 O O . ASN A 1 166 ? 16.628 -1.044 -22.289 1.00 92.88 166 ASN A O 1
ATOM 1202 N N . ASN A 1 167 ? 15.417 0.792 -21.834 1.00 95.00 167 ASN A N 1
ATOM 1203 C CA . ASN A 1 167 ? 15.753 0.859 -20.417 1.00 95.00 167 ASN A CA 1
ATOM 1204 C C . ASN A 1 167 ? 14.508 0.619 -19.561 1.00 95.00 167 ASN A C 1
ATOM 1206 O O . ASN A 1 167 ? 13.373 0.769 -20.014 1.00 95.00 167 ASN A O 1
ATOM 1210 N N . ILE A 1 168 ? 14.749 0.249 -18.311 1.00 94.62 168 ILE A N 1
ATOM 1211 C CA . ILE A 1 168 ? 13.743 0.133 -17.263 1.00 94.62 168 ILE A CA 1
ATOM 1212 C C . ILE A 1 168 ? 14.162 0.987 -16.071 1.00 94.62 168 ILE A C 1
ATOM 1214 O O . ILE A 1 168 ? 15.354 1.187 -15.827 1.00 94.62 168 ILE A O 1
ATOM 1218 N N . GLU A 1 169 ? 13.181 1.427 -15.295 1.00 94.00 169 GLU A N 1
ATOM 1219 C CA . GLU A 1 169 ? 13.399 2.002 -13.974 1.00 94.00 169 GLU A CA 1
ATOM 1220 C C . GLU A 1 169 ? 13.175 0.922 -12.915 1.00 94.00 169 GLU A C 1
ATOM 1222 O O . GLU A 1 169 ? 12.072 0.383 -12.773 1.00 94.00 169 GLU A O 1
ATOM 1227 N N . PHE A 1 170 ? 14.235 0.574 -12.189 1.00 92.56 170 PHE A N 1
ATOM 1228 C CA . PHE A 1 170 ? 14.224 -0.509 -11.213 1.00 92.56 170 PHE A CA 1
ATOM 1229 C C . PHE A 1 170 ? 13.971 0.030 -9.801 1.00 92.56 170 PHE A C 1
ATOM 1231 O O . PHE A 1 170 ? 14.651 0.946 -9.338 1.00 92.56 170 PHE A O 1
ATOM 1238 N N . GLY A 1 171 ? 13.002 -0.548 -9.089 1.00 91.44 171 GLY A N 1
ATOM 1239 C CA . GLY A 1 171 ? 12.646 -0.134 -7.732 1.00 91.44 171 GLY A CA 1
ATOM 1240 C C . GLY A 1 171 ? 11.878 1.187 -7.664 1.00 91.44 171 GLY A C 1
ATOM 1241 O O . GLY A 1 171 ? 12.067 1.944 -6.717 1.00 91.44 171 GLY A O 1
ATOM 1242 N N . LEU A 1 172 ? 11.046 1.486 -8.662 1.00 90.00 172 LEU A N 1
ATOM 1243 C CA . LEU A 1 172 ? 10.166 2.660 -8.684 1.00 90.00 172 LEU A CA 1
ATOM 1244 C C . LEU A 1 172 ? 9.069 2.581 -7.599 1.00 90.00 172 LEU A C 1
ATOM 1246 O O . LEU A 1 172 ? 8.566 1.497 -7.299 1.00 90.00 172 LEU A O 1
ATOM 1250 N N . GLY A 1 173 ? 8.677 3.732 -7.042 1.00 87.00 173 GLY A N 1
ATOM 1251 C CA . GLY A 1 173 ? 7.488 3.872 -6.189 1.00 87.00 173 GLY A CA 1
ATOM 1252 C C . GLY A 1 173 ? 6.191 4.056 -6.988 1.00 87.00 173 GLY A C 1
ATOM 1253 O O . GLY A 1 173 ? 6.215 4.206 -8.207 1.00 87.00 173 GLY A O 1
ATOM 1254 N N . VAL A 1 174 ? 5.031 4.039 -6.320 1.00 86.00 174 VAL A N 1
ATOM 1255 C CA . VAL A 1 174 ? 3.733 4.137 -7.018 1.00 86.00 174 VAL A CA 1
ATOM 1256 C C . VAL A 1 174 ? 3.370 5.544 -7.509 1.00 86.00 174 VAL A C 1
ATOM 1258 O O . VAL A 1 174 ? 2.512 5.661 -8.376 1.00 86.00 174 VAL A O 1
ATOM 1261 N N . HIS A 1 175 ? 4.010 6.613 -7.026 1.00 84.62 175 HIS A N 1
ATOM 1262 C CA . HIS A 1 175 ? 3.720 7.993 -7.449 1.00 84.62 175 HIS A CA 1
ATOM 1263 C C . HIS A 1 175 ? 4.712 8.515 -8.495 1.00 84.62 175 HIS A C 1
ATOM 1265 O O . HIS A 1 175 ? 4.882 9.724 -8.639 1.00 84.62 175 HIS A O 1
ATOM 1271 N N . GLY A 1 176 ? 5.416 7.619 -9.193 1.00 73.25 176 GLY A N 1
ATOM 1272 C CA . GLY A 1 176 ? 6.465 8.011 -10.132 1.00 73.25 176 GLY A CA 1
ATOM 1273 C C . GLY A 1 176 ? 7.719 8.555 -9.446 1.00 73.25 176 GLY A C 1
ATOM 1274 O O . GLY A 1 176 ? 8.489 9.277 -10.076 1.00 73.25 176 GLY A O 1
ATOM 1275 N N . GLU A 1 177 ? 7.937 8.235 -8.166 1.00 80.06 177 GLU A N 1
ATOM 1276 C CA . GLU A 1 177 ? 9.208 8.523 -7.508 1.00 80.06 177 GLU A CA 1
ATOM 1277 C C . GLU A 1 177 ? 10.329 7.735 -8.181 1.00 80.06 177 GLU A C 1
ATOM 1279 O O . GLU A 1 177 ? 10.146 6.554 -8.497 1.00 80.06 177 GLU A O 1
ATOM 1284 N N . ALA A 1 178 ? 11.493 8.373 -8.330 1.00 72.62 178 ALA A N 1
ATOM 1285 C CA . ALA A 1 178 ? 12.672 7.742 -8.905 1.00 72.62 178 ALA A CA 1
ATOM 1286 C C . ALA A 1 178 ? 12.935 6.372 -8.262 1.00 72.62 178 ALA A C 1
ATOM 1288 O O . ALA A 1 178 ? 12.755 6.168 -7.051 1.00 72.62 178 ALA A O 1
ATOM 1289 N N . GLY A 1 179 ? 13.321 5.424 -9.108 1.00 82.31 179 GLY A N 1
ATOM 1290 C CA . GLY A 1 179 ? 13.791 4.131 -8.671 1.00 82.31 179 GLY A CA 1
ATOM 1291 C C . GLY A 1 179 ? 15.171 4.232 -8.037 1.00 82.31 179 GLY A C 1
ATOM 1292 O O . GLY A 1 179 ? 15.709 5.310 -7.782 1.00 82.31 179 GLY A O 1
ATOM 1293 N N . ILE A 1 180 ? 15.760 3.072 -7.769 1.00 86.19 180 ILE A N 1
ATOM 1294 C CA . ILE A 1 180 ? 17.144 3.005 -7.290 1.00 86.19 180 ILE A CA 1
ATOM 1295 C C . ILE A 1 180 ? 18.153 3.110 -8.433 1.00 86.19 180 ILE A C 1
ATOM 1297 O O . ILE A 1 180 ? 19.298 3.494 -8.204 1.00 86.19 180 ILE A O 1
ATOM 1301 N N . SER A 1 181 ? 17.742 2.758 -9.652 1.00 88.56 181 SER A N 1
ATOM 1302 C CA . SER A 1 181 ? 18.585 2.822 -10.840 1.00 88.56 181 SER A CA 1
ATOM 1303 C C . SER A 1 181 ? 17.763 2.683 -12.116 1.00 88.56 181 SER A C 1
ATOM 1305 O O . SER A 1 181 ? 16.881 1.823 -12.197 1.00 88.56 181 SER A O 1
ATOM 1307 N N . THR A 1 182 ? 18.158 3.417 -13.150 1.00 91.94 182 THR A N 1
ATOM 1308 C CA . THR A 1 182 ? 17.794 3.118 -14.537 1.00 91.94 182 THR A CA 1
ATOM 1309 C C . THR A 1 182 ? 18.781 2.098 -15.103 1.00 91.94 182 THR A C 1
ATOM 1311 O O . THR A 1 182 ? 19.994 2.274 -14.971 1.00 91.94 182 THR A O 1
ATOM 1314 N N . MET A 1 183 ? 18.294 1.030 -15.735 1.00 93.12 183 MET A N 1
ATOM 1315 C CA . MET A 1 183 ? 19.151 -0.025 -16.289 1.00 93.12 183 MET A CA 1
ATOM 1316 C C . MET A 1 183 ? 18.653 -0.531 -17.648 1.00 93.12 183 MET A C 1
ATOM 1318 O O . MET A 1 183 ? 17.454 -0.438 -17.920 1.00 93.12 183 MET A O 1
ATOM 1322 N N . PRO A 1 184 ? 19.534 -1.091 -18.499 1.00 95.50 184 PRO A N 1
ATOM 1323 C CA . PRO A 1 184 ? 19.116 -1.725 -19.743 1.00 95.50 184 PRO A CA 1
ATOM 1324 C C . PRO A 1 184 ? 18.124 -2.861 -19.492 1.00 95.50 184 PRO A C 1
ATOM 1326 O O . PRO A 1 184 ? 18.306 -3.685 -18.593 1.00 95.50 184 PRO A O 1
ATOM 1329 N N . MET A 1 185 ? 17.089 -2.923 -20.320 1.00 95.00 185 MET A N 1
ATOM 1330 C CA . MET A 1 185 ? 16.116 -4.003 -20.328 1.00 95.00 185 MET A CA 1
ATOM 1331 C C . MET A 1 185 ? 16.805 -5.303 -20.746 1.00 95.00 185 MET A C 1
ATOM 1333 O O . MET A 1 185 ? 17.457 -5.380 -21.789 1.00 95.00 185 MET A O 1
ATOM 1337 N N . THR A 1 186 ? 16.644 -6.339 -19.930 1.00 95.44 186 THR A N 1
ATOM 1338 C CA . THR A 1 186 ? 17.150 -7.686 -20.206 1.00 95.44 186 THR A CA 1
ATOM 1339 C C . THR A 1 186 ? 15.993 -8.611 -20.593 1.00 95.44 186 THR A C 1
ATOM 1341 O O . THR A 1 186 ? 14.860 -8.172 -20.800 1.00 95.44 186 THR A O 1
ATOM 1344 N N . SER A 1 187 ? 16.257 -9.914 -20.725 1.00 96.00 187 SER A N 1
ATOM 1345 C CA . SER A 1 187 ? 15.173 -10.888 -20.888 1.00 96.00 187 SER A CA 1
ATOM 1346 C C . SER A 1 187 ? 14.209 -10.835 -19.698 1.00 96.00 187 SER A C 1
ATOM 1348 O O . SER A 1 187 ? 14.642 -10.629 -18.564 1.00 96.00 187 SER A O 1
ATOM 1350 N N . LEU A 1 188 ? 12.923 -11.102 -19.937 1.00 95.44 188 LEU A N 1
ATOM 1351 C CA . LEU A 1 188 ? 11.907 -11.107 -18.882 1.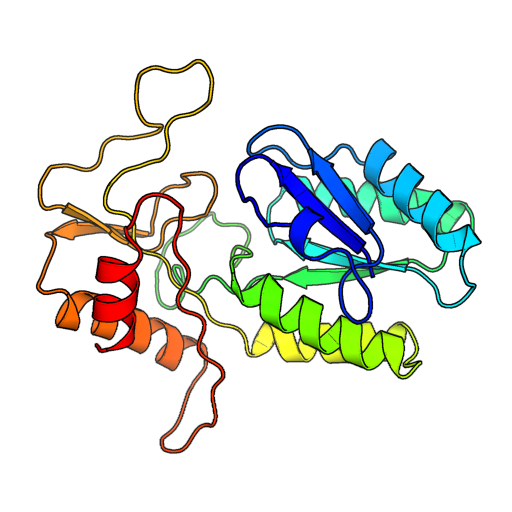00 95.44 188 LEU A CA 1
ATOM 1352 C C . LEU A 1 188 ? 12.294 -11.992 -17.689 1.00 95.44 188 LEU A C 1
ATOM 1354 O O . LEU A 1 188 ? 12.214 -11.550 -16.548 1.00 95.44 188 LEU A O 1
ATOM 1358 N N . LYS A 1 189 ? 12.788 -13.201 -17.971 1.00 97.12 189 LYS A N 1
ATOM 1359 C CA . LYS A 1 189 ? 13.276 -14.149 -16.967 1.00 97.12 189 LYS A CA 1
ATOM 1360 C C . LYS A 1 189 ? 14.340 -13.545 -16.054 1.00 97.12 189 LYS A C 1
ATOM 1362 O O . LYS A 1 189 ? 14.322 -13.752 -14.846 1.00 97.12 189 LYS A O 1
ATOM 1367 N N . GLU A 1 190 ? 15.274 -12.794 -16.631 1.00 96.31 190 GLU A N 1
ATOM 1368 C CA . GLU A 1 190 ? 16.346 -12.157 -15.867 1.00 96.31 190 GLU A CA 1
ATOM 1369 C C . GLU A 1 190 ? 15.813 -10.987 -15.029 1.00 96.31 190 GLU A C 1
ATOM 1371 O O . GLU A 1 190 ? 16.179 -10.866 -13.864 1.00 96.31 190 GLU A O 1
ATOM 1376 N N . MET A 1 191 ? 14.880 -10.188 -15.557 1.00 95.56 191 MET A N 1
ATOM 1377 C CA . MET A 1 191 ? 14.221 -9.130 -14.777 1.00 95.56 191 MET A CA 1
ATOM 1378 C C . MET A 1 191 ? 13.422 -9.696 -13.590 1.00 95.56 191 MET A C 1
ATOM 1380 O O . MET A 1 191 ? 13.562 -9.212 -12.467 1.00 95.56 191 MET A O 1
ATOM 1384 N N . VAL A 1 192 ? 12.629 -10.753 -13.806 1.00 96.75 192 VAL A N 1
ATOM 1385 C CA . VAL A 1 192 ? 11.873 -11.435 -12.737 1.00 96.75 192 VAL A CA 1
ATOM 1386 C C . VAL A 1 192 ? 12.823 -12.037 -11.703 1.00 96.75 192 VAL A C 1
ATOM 1388 O O . VAL A 1 192 ? 12.646 -11.834 -10.502 1.00 96.75 192 VAL A O 1
ATOM 1391 N N . LYS A 1 193 ? 13.897 -12.698 -12.146 1.00 96.25 193 LYS A N 1
ATOM 1392 C CA . LYS A 1 193 ? 14.933 -13.230 -11.255 1.00 96.25 193 LYS A CA 1
ATOM 1393 C C . LYS A 1 193 ? 15.563 -12.139 -10.385 1.00 96.25 193 LYS A C 1
ATOM 1395 O O . LYS A 1 193 ? 15.730 -12.354 -9.188 1.00 96.25 193 LYS A O 1
ATOM 1400 N N . GLN A 1 194 ? 15.888 -10.973 -10.944 1.00 94.25 194 GLN A N 1
ATOM 1401 C CA . GLN A 1 194 ? 16.449 -9.850 -10.183 1.00 94.25 194 GLN A CA 1
ATOM 1402 C C . GLN A 1 194 ? 15.477 -9.321 -9.121 1.00 94.25 194 GLN A C 1
ATOM 1404 O O . GLN A 1 194 ? 15.891 -9.057 -7.989 1.00 94.25 194 GLN A O 1
ATOM 1409 N N . ILE A 1 195 ? 14.185 -9.230 -9.456 1.00 95.81 195 ILE A N 1
ATOM 1410 C CA . ILE A 1 195 ? 13.119 -8.884 -8.506 1.00 95.81 195 ILE A CA 1
ATOM 1411 C C . ILE A 1 195 ? 13.080 -9.889 -7.352 1.00 95.81 195 ILE A C 1
ATOM 1413 O O . ILE A 1 195 ? 13.169 -9.501 -6.182 1.00 95.81 195 ILE A O 1
ATOM 1417 N N . LEU A 1 196 ? 13.000 -11.182 -7.675 1.00 96.19 196 LEU A N 1
ATOM 1418 C CA . LEU A 1 196 ? 12.887 -12.245 -6.682 1.00 96.19 196 LEU A CA 1
ATOM 1419 C C . LEU A 1 196 ? 14.124 -12.330 -5.790 1.00 96.19 196 LEU A C 1
ATOM 1421 O O . LEU A 1 196 ? 13.970 -12.429 -4.578 1.00 96.19 196 LEU A O 1
ATOM 1425 N N . ILE A 1 197 ? 15.341 -12.237 -6.341 1.00 95.31 197 ILE A N 1
ATOM 1426 C CA . ILE A 1 197 ? 16.584 -12.265 -5.550 1.00 95.31 197 ILE A CA 1
ATOM 1427 C C . ILE A 1 197 ? 16.558 -11.189 -4.464 1.00 95.31 197 ILE A C 1
ATOM 1429 O O . ILE A 1 197 ? 16.870 -11.473 -3.308 1.00 95.31 197 ILE A O 1
ATOM 1433 N N . LYS A 1 198 ? 16.149 -9.963 -4.808 1.00 94.88 198 LYS A N 1
ATOM 1434 C CA . LYS A 1 198 ? 16.134 -8.850 -3.855 1.00 94.88 198 LYS A CA 1
ATOM 1435 C C . LYS A 1 198 ? 15.049 -9.013 -2.788 1.00 94.88 198 LYS A C 1
ATOM 1437 O O . LYS A 1 198 ? 15.315 -8.746 -1.616 1.00 94.88 198 LYS A O 1
ATOM 1442 N N . ILE A 1 199 ? 13.860 -9.494 -3.166 1.00 96.75 199 ILE A N 1
ATOM 1443 C CA . ILE A 1 199 ? 12.777 -9.810 -2.218 1.00 96.75 199 ILE A CA 1
ATOM 1444 C C . ILE A 1 199 ? 13.202 -10.938 -1.271 1.00 96.75 199 ILE A C 1
ATOM 1446 O O . ILE A 1 199 ? 13.107 -10.774 -0.056 1.00 96.75 199 ILE A O 1
ATOM 1450 N N . MET A 1 200 ? 13.716 -12.049 -1.806 1.00 96.31 200 MET A N 1
ATOM 1451 C CA . MET A 1 200 ? 14.162 -13.206 -1.023 1.00 96.31 200 MET A CA 1
ATOM 1452 C C . MET A 1 200 ? 15.282 -12.836 -0.051 1.00 96.31 200 MET A C 1
ATOM 1454 O O . MET A 1 200 ? 15.220 -13.227 1.110 1.00 96.31 200 MET A O 1
ATOM 1458 N N . ALA A 1 201 ? 16.264 -12.044 -0.493 1.00 95.38 201 ALA A N 1
ATOM 1459 C CA . ALA A 1 201 ? 17.347 -11.576 0.366 1.00 95.38 201 ALA A CA 1
ATOM 1460 C C . ALA A 1 201 ? 16.827 -10.676 1.499 1.00 95.38 201 ALA A C 1
ATOM 1462 O O . ALA A 1 201 ? 17.173 -10.888 2.658 1.00 95.38 201 ALA A O 1
ATOM 1463 N N . CYS A 1 202 ? 15.946 -9.716 1.190 1.00 94.75 202 CYS A N 1
ATOM 1464 C CA . CYS A 1 202 ? 15.378 -8.825 2.204 1.00 94.75 202 CYS A CA 1
ATOM 1465 C C . CYS A 1 202 ? 14.523 -9.572 3.237 1.00 94.75 202 CYS A C 1
ATOM 1467 O O . CYS A 1 202 ? 14.526 -9.209 4.413 1.00 94.75 202 CYS A O 1
ATOM 1469 N N . LEU A 1 203 ? 13.776 -10.586 2.798 1.00 95.62 203 LEU A N 1
ATOM 1470 C CA . LEU A 1 203 ? 12.912 -11.396 3.656 1.00 95.62 203 LEU A CA 1
ATOM 1471 C C . LEU A 1 203 ? 13.634 -12.585 4.300 1.00 95.62 203 LEU A C 1
ATOM 1473 O O . LEU A 1 203 ? 13.013 -13.294 5.087 1.00 95.62 203 LEU A O 1
ATOM 1477 N N . MET A 1 204 ? 14.918 -12.787 3.983 1.00 95.38 204 MET A N 1
ATOM 1478 C CA . MET A 1 204 ? 15.727 -13.922 4.436 1.00 95.38 204 MET A CA 1
ATOM 1479 C C . MET A 1 204 ? 15.019 -15.263 4.182 1.00 95.38 204 MET A C 1
ATOM 1481 O O . MET A 1 204 ? 14.919 -16.104 5.070 1.00 95.38 204 MET A O 1
ATOM 1485 N N . LEU A 1 205 ? 14.464 -15.434 2.976 1.00 96.25 205 LEU A N 1
ATOM 1486 C CA . LEU A 1 205 ? 13.753 -16.661 2.620 1.00 96.25 205 LEU A CA 1
ATOM 1487 C C . LEU A 1 205 ? 14.732 -17.822 2.443 1.00 96.25 205 LEU A C 1
ATOM 1489 O O . LEU A 1 205 ? 15.744 -17.706 1.754 1.00 96.25 205 LEU A O 1
ATOM 1493 N N . GLU A 1 206 ? 14.376 -18.958 3.031 1.00 95.00 206 GLU A N 1
ATOM 1494 C CA . GLU A 1 206 ? 15.114 -20.214 2.931 1.00 95.00 206 GLU A CA 1
ATOM 1495 C C . GLU A 1 206 ? 14.402 -21.195 1.992 1.00 95.00 206 GLU A C 1
ATOM 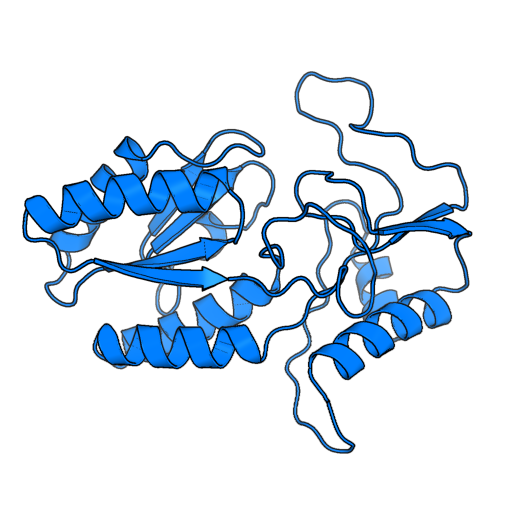1497 O O . GLU A 1 206 ? 13.225 -21.023 1.641 1.00 95.00 206 GLU A O 1
ATOM 1502 N N . GLU A 1 207 ? 15.101 -22.261 1.604 1.00 94.44 207 GLU A N 1
ATOM 1503 C CA . GLU A 1 207 ? 14.494 -23.364 0.865 1.00 94.44 207 GLU A CA 1
ATOM 1504 C C . GLU A 1 207 ? 13.258 -23.893 1.616 1.00 94.44 207 GLU A C 1
ATOM 1506 O O . GLU A 1 207 ? 13.284 -24.070 2.833 1.00 94.44 207 GLU A O 1
ATOM 1511 N N . LYS A 1 208 ? 12.165 -24.158 0.887 1.00 93.69 208 LYS A N 1
ATOM 1512 C CA . LYS A 1 208 ? 10.869 -24.622 1.430 1.00 93.69 208 LYS A CA 1
ATOM 1513 C C . LYS A 1 208 ? 10.088 -23.588 2.254 1.00 93.69 208 LYS A C 1
ATOM 1515 O O . LYS A 1 208 ? 9.080 -23.944 2.865 1.00 93.69 208 LYS A O 1
ATOM 1520 N N . SER A 1 209 ? 10.482 -22.313 2.233 1.00 95.56 209 SER A N 1
ATOM 1521 C CA . SER A 1 209 ? 9.640 -21.228 2.754 1.00 95.56 209 SER A CA 1
ATOM 1522 C C . SER A 1 209 ? 8.283 -21.205 2.043 1.00 95.56 209 SER A C 1
ATOM 1524 O O . SER A 1 209 ? 8.216 -21.181 0.814 1.00 95.56 209 SER A O 1
ATOM 1526 N N . ASN A 1 210 ? 7.193 -21.167 2.811 1.00 96.06 210 ASN A N 1
ATOM 1527 C CA . ASN A 1 210 ? 5.854 -20.974 2.257 1.00 96.06 210 ASN A CA 1
ATOM 1528 C C . ASN A 1 210 ? 5.603 -19.484 2.030 1.00 96.06 210 ASN A C 1
ATOM 1530 O O . ASN A 1 210 ? 5.733 -18.684 2.958 1.00 96.06 210 ASN A O 1
ATOM 1534 N N . VAL A 1 211 ? 5.206 -19.120 0.813 1.00 96.25 211 VAL A N 1
ATOM 1535 C CA . VAL A 1 211 ? 4.976 -17.725 0.427 1.00 96.25 211 VAL A CA 1
ATOM 1536 C C . VAL A 1 211 ? 3.601 -17.542 -0.196 1.00 96.25 211 VAL A C 1
ATOM 1538 O O . VAL A 1 211 ? 3.053 -18.444 -0.826 1.00 96.25 211 VAL A O 1
ATOM 1541 N N . VAL A 1 212 ? 3.065 -16.333 -0.048 1.00 97.12 212 VAL A N 1
ATOM 1542 C CA . VAL A 1 212 ? 1.960 -15.842 -0.870 1.00 97.12 212 VAL A CA 1
ATOM 1543 C C . VAL A 1 212 ? 2.552 -14.825 -1.835 1.00 97.12 212 VAL A C 1
ATOM 1545 O O . VAL A 1 212 ? 3.082 -13.805 -1.400 1.00 97.12 212 VAL A O 1
ATOM 1548 N N . ALA A 1 213 ? 2.484 -15.113 -3.132 1.00 96.00 213 ALA A N 1
ATOM 1549 C CA . ALA A 1 213 ? 2.992 -14.230 -4.174 1.00 96.00 213 ALA A CA 1
ATOM 1550 C C . ALA A 1 213 ? 1.860 -13.379 -4.762 1.00 96.00 213 ALA A C 1
ATOM 1552 O O . ALA A 1 213 ? 0.771 -13.882 -5.043 1.00 96.00 213 ALA A O 1
ATOM 1553 N N . VAL A 1 214 ? 2.135 -12.092 -4.974 1.00 97.06 214 VAL A N 1
ATOM 1554 C CA . VAL A 1 214 ? 1.236 -11.164 -5.666 1.00 97.06 214 VAL A CA 1
ATOM 1555 C C . VAL A 1 214 ? 1.985 -10.583 -6.855 1.00 97.06 214 VAL A C 1
ATOM 1557 O O . VAL A 1 214 ? 2.984 -9.890 -6.678 1.00 97.06 214 VAL A O 1
ATOM 1560 N N . VAL A 1 215 ? 1.491 -10.845 -8.065 1.00 97.12 215 VAL A N 1
ATOM 1561 C CA . VAL A 1 215 ? 2.000 -10.217 -9.289 1.00 97.12 215 VAL A CA 1
ATOM 1562 C C . VAL A 1 215 ? 1.094 -9.037 -9.616 1.00 97.12 215 VAL A C 1
ATOM 1564 O O . VAL A 1 215 ? -0.059 -9.213 -10.012 1.00 97.12 215 VAL A O 1
ATOM 1567 N N . ASN A 1 216 ? 1.604 -7.829 -9.393 1.00 96.94 216 ASN A N 1
ATOM 1568 C CA . ASN A 1 216 ? 0.832 -6.599 -9.516 1.00 96.94 216 ASN A CA 1
ATOM 1569 C C . ASN A 1 216 ? 1.137 -5.864 -10.820 1.00 96.94 216 ASN A C 1
ATOM 1571 O O . ASN A 1 216 ? 2.298 -5.635 -11.148 1.00 96.94 216 ASN A O 1
ATOM 1575 N N . ASN A 1 217 ? 0.088 -5.441 -11.522 1.00 96.12 217 ASN A N 1
ATOM 1576 C CA . ASN A 1 217 ? 0.210 -4.556 -12.673 1.00 96.12 217 ASN A CA 1
ATOM 1577 C C . ASN A 1 217 ? 0.129 -3.100 -12.200 1.00 96.12 217 ASN A C 1
ATOM 1579 O O . ASN A 1 217 ? -0.853 -2.726 -11.564 1.00 96.12 217 ASN A O 1
ATOM 1583 N N . LEU A 1 218 ? 1.129 -2.279 -12.529 1.00 94.00 218 LEU A N 1
ATOM 1584 C CA . LEU A 1 218 ? 1.131 -0.849 -12.193 1.00 94.00 218 LEU A CA 1
ATOM 1585 C C . LEU A 1 218 ? 0.196 -0.010 -13.082 1.00 94.00 218 LEU A C 1
ATOM 1587 O O . LEU A 1 218 ? -0.026 1.157 -12.782 1.00 94.00 218 LEU A O 1
ATOM 1591 N N . GLY A 1 219 ? -0.369 -0.589 -14.148 1.00 94.38 219 GLY A N 1
ATOM 1592 C CA . GLY A 1 219 ? -1.534 -0.019 -14.829 1.00 94.38 219 GLY A CA 1
ATOM 1593 C C . GLY A 1 219 ? -1.627 -0.311 -16.326 1.00 94.38 219 GLY A C 1
ATOM 1594 O O . GLY A 1 219 ? -2.730 -0.489 -16.834 1.00 94.38 219 GLY A O 1
ATOM 1595 N N . SER A 1 220 ? -0.501 -0.371 -17.041 1.00 94.50 220 SER A N 1
ATOM 1596 C CA . SER A 1 220 ? -0.491 -0.362 -18.514 1.00 94.50 220 SER A CA 1
ATOM 1597 C C . SER A 1 220 ? -0.177 -1.701 -19.180 1.00 94.50 220 SER A C 1
ATOM 1599 O O . SER A 1 220 ? -0.336 -1.808 -20.395 1.00 94.50 220 SER A O 1
ATOM 1601 N N . LEU A 1 221 ? 0.234 -2.730 -18.429 1.00 95.69 221 LEU A N 1
ATOM 1602 C CA . LEU A 1 221 ? 0.480 -4.045 -19.024 1.00 95.69 221 LEU A CA 1
ATOM 1603 C C . LEU A 1 221 ? -0.834 -4.743 -19.382 1.00 95.69 221 LEU A C 1
ATOM 1605 O O . LEU A 1 221 ? -1.837 -4.661 -18.668 1.00 95.69 221 LEU A O 1
ATOM 1609 N N . SER A 1 222 ? -0.828 -5.484 -20.480 1.00 97.06 222 SER A N 1
ATOM 1610 C CA . SER A 1 222 ? -1.927 -6.359 -20.861 1.00 97.06 222 SER A CA 1
ATOM 1611 C C . SER A 1 222 ? -2.033 -7.562 -19.917 1.00 97.06 222 SER A C 1
ATOM 1613 O O . SER A 1 222 ? -1.062 -8.011 -19.307 1.00 97.06 222 SER A O 1
ATOM 1615 N N . LYS A 1 223 ? -3.224 -8.170 -19.845 1.00 96.12 223 LYS A N 1
ATOM 1616 C CA . LYS A 1 223 ? -3.415 -9.422 -19.088 1.00 96.12 223 LYS A CA 1
ATOM 1617 C C . LYS A 1 223 ? -2.500 -10.543 -19.590 1.00 96.12 223 LYS A C 1
ATOM 1619 O O . LYS A 1 223 ? -2.038 -11.344 -18.788 1.00 96.12 223 LYS A O 1
ATOM 1624 N N . MET A 1 224 ? -2.239 -10.595 -20.898 1.00 97.69 224 MET A N 1
ATOM 1625 C CA . MET A 1 224 ? -1.352 -11.597 -21.490 1.00 97.69 224 MET A CA 1
ATOM 1626 C C . MET A 1 224 ? 0.084 -11.429 -20.987 1.00 97.69 224 MET A C 1
ATOM 1628 O O . MET A 1 224 ? 0.676 -12.406 -20.543 1.00 97.69 224 MET A O 1
ATOM 1632 N N . GLU A 1 225 ? 0.615 -10.204 -20.982 1.00 96.69 225 GLU A N 1
ATOM 1633 C CA . GLU A 1 225 ? 1.945 -9.917 -20.426 1.00 96.69 225 GLU A CA 1
ATOM 1634 C C . GLU A 1 225 ? 2.021 -10.298 -18.946 1.00 96.69 225 GLU A C 1
ATOM 1636 O O . GLU A 1 225 ? 2.978 -10.948 -18.538 1.00 96.69 225 GLU A O 1
ATOM 1641 N N . MET A 1 226 ? 0.980 -10.000 -18.162 1.00 97.31 226 MET A N 1
ATOM 1642 C CA . MET A 1 226 ? 0.915 -10.396 -16.750 1.00 97.31 226 MET A CA 1
ATOM 1643 C C . MET A 1 226 ? 0.949 -11.918 -16.548 1.00 97.31 226 MET A C 1
ATOM 1645 O O . MET A 1 226 ? 1.608 -12.391 -15.624 1.00 97.31 226 MET A O 1
ATOM 1649 N N . PHE A 1 227 ? 0.290 -12.703 -17.408 1.00 97.19 227 PHE A N 1
ATOM 1650 C CA . PHE A 1 227 ? 0.373 -14.169 -17.351 1.00 97.19 227 PHE A CA 1
ATOM 1651 C C . PHE A 1 227 ? 1.745 -14.704 -17.765 1.00 97.19 227 PHE A C 1
ATOM 1653 O O . PHE A 1 227 ? 2.201 -15.699 -17.205 1.00 97.19 227 PHE A O 1
ATOM 1660 N N . ILE A 1 228 ? 2.410 -14.055 -18.723 1.00 97.56 228 ILE A N 1
ATOM 1661 C CA . ILE A 1 228 ? 3.778 -14.416 -19.108 1.00 97.56 228 ILE A CA 1
ATOM 1662 C C . ILE A 1 228 ? 4.739 -14.100 -17.954 1.00 97.56 228 ILE A C 1
ATOM 1664 O O . ILE A 1 228 ? 5.568 -14.943 -17.638 1.00 97.56 228 ILE A O 1
ATOM 1668 N N . ILE A 1 229 ? 4.585 -12.952 -17.283 1.00 96.81 229 ILE A N 1
ATOM 1669 C CA . ILE A 1 229 ? 5.353 -12.595 -16.078 1.00 96.81 229 ILE A CA 1
ATOM 1670 C C . ILE A 1 229 ? 5.139 -13.625 -14.967 1.00 96.81 229 ILE A C 1
ATOM 1672 O O . ILE A 1 229 ? 6.108 -14.074 -14.381 1.00 96.81 229 ILE A O 1
ATOM 1676 N N . LEU A 1 230 ? 3.889 -14.015 -14.691 1.00 96.56 230 LEU A N 1
ATOM 1677 C CA . LEU A 1 230 ? 3.561 -14.986 -13.639 1.00 96.56 230 LEU A CA 1
ATOM 1678 C C . LEU A 1 230 ? 4.174 -16.376 -13.882 1.00 96.56 230 LEU A C 1
ATOM 1680 O O . LEU A 1 230 ? 4.378 -17.127 -12.932 1.00 96.56 230 LEU A O 1
ATOM 1684 N N . ARG A 1 231 ? 4.396 -16.747 -15.147 1.00 95.94 231 ARG A N 1
ATOM 1685 C CA . ARG A 1 231 ? 5.010 -18.027 -15.517 1.00 95.94 231 ARG A CA 1
ATOM 1686 C C . ARG A 1 231 ? 6.511 -18.060 -15.211 1.00 95.94 231 ARG A C 1
ATOM 1688 O O . ARG A 1 231 ? 7.023 -19.144 -14.939 1.00 95.94 231 ARG A O 1
ATOM 1695 N N . GLU A 1 232 ? 7.197 -16.928 -15.368 1.00 94.62 232 GLU A N 1
ATOM 1696 C CA . GLU A 1 232 ? 8.638 -16.798 -15.093 1.00 94.62 232 GLU A CA 1
ATOM 1697 C C . GLU A 1 232 ? 8.933 -16.785 -13.588 1.00 94.62 232 GLU A C 1
ATOM 1699 O O . GLU A 1 232 ? 9.989 -17.348 -13.218 1.00 94.62 232 GLU A O 1
#